Protein AF-A0A956MHZ8-F1 (afdb_monomer)

Mean predicted aligned error: 6.33 Å

Radius of gyration: 20.04 Å; Cα contacts (8 Å, |Δi|>4): 558; chains: 1; bounding box: 60×44×67 Å

Foldseek 3Di:
DPDPDLQQVLLVQQLVLVLLLLVLVLQLLCVLLVNDDDPFDSLLSVLLNVLSLVQRHQVSLLLVLCVLVVADADDSVLVVLSSVLSVQLSVCSRPPNPDPSVVRSVVSSLVRQQVSLVSCVVVLQPFKQLSNLSNVLSVLLVVLVVVLVVQCVPPVQQNVLSVQLSLQSCLQRGLLSSLLSLQVFIARGNNLLSVLSNLCSNCLGNNVDLVSLVSLLVNLVRQLNRLVRGHDAPQLSVLSNVLSVLSNCVSVVVQPSDPLLSVLSSLSSSLGNRCCSSQVRDPAHDPNVLNVVLNVLSCQQRVLSSVVSVVDDSVSSVSNSSSSVSNSVSSVVQVPDQCHSSHNDPPPVVSVVVSPDPDDDPPDDD

Sequence (366 aa):
MRVPGSEEWIRAGVAAALLGTLGLGVWLRWALAGGLALPLDFAHLRHAHSHLGYYGILLPLAWRAWRRAGAPVPSGRTGVLYAVATSVAVVGFLRAGYGPEAIAGSTVVGAVWLTSAARLRARTWAARDLLAPVLPAVVAALACVPMIALRLDSDPATAYAFVATFLAILLLGVAVPSALLAQGATVRHAPAWGVTALLGAAALGAWPAAPARAALLAYGLGLAAAARTASGEAWLRAAWFLVAAGLSGMALGVLPDTHPVVIGAIHFLVLGPVLGGLALSGRGVPGSRGGWLYLGAVGVLTLPLVLQGLGAGAWTRTVSAWGGTLVLASWTAMLLVPGGPLTRDSSDPASTARAARPDLLPESDP

Secondary structure (DSSP, 8-state):
-----HHHHHHHHHHHHHHHHHHHHHHHHHHHTTSS--SS-HHHHHHHHHHIIIIIIIHHHHHHHHHHTT-----HHHHHHHHHHHHHHHHHHHHHSS-HHHHHHHHHHHHHHHHHHHTTGGGTT-TT-TTTTHHHHHHHHHHHHHHHHHHTTT-HHHHHHHHHHHHHHHIIIIIHHHHHHHTT---S-HHHHHHHHHHHHHHTTT--SHHHHHHHHHHHHHHHHHHHH--S-HHHHHHHHHHHHHHHHHHTTSS---HHHHHHHHHHHIIIIIHHHHHSSSTTSPPHHHHHHHHHHHHHHHHHHHHHHTT--THHHHHHHHHHHHHHHHHHHHHHSTT-TTTS-TT-HHHHHHHT----------

pLDDT: mean 89.16, std 15.3, range [33.75, 98.5]

Structure (mmCIF, N/CA/C/O backbone):
data_AF-A0A956MHZ8-F1
#
_entry.id   AF-A0A956MHZ8-F1
#
loop_
_atom_site.group_PDB
_atom_site.id
_atom_site.type_symbol
_atom_site.label_atom_id
_atom_site.label_alt_id
_atom_site.label_comp_id
_atom_site.label_asym_id
_atom_site.label_entity_id
_atom_site.label_seq_id
_atom_site.pdbx_PDB_ins_code
_atom_site.Cartn_x
_atom_site.Cartn_y
_atom_site.Cartn_z
_atom_site.occupancy
_atom_site.B_iso_or_equiv
_atom_site.auth_seq_id
_atom_site.auth_comp_id
_atom_site.auth_asym_id
_atom_site.auth_atom_id
_atom_site.pdbx_PDB_model_num
ATOM 1 N N . MET A 1 1 ? -36.439 -10.773 -1.069 1.00 36.69 1 MET A N 1
ATOM 2 C CA . MET A 1 1 ? -35.056 -11.299 -1.010 1.00 36.69 1 MET A CA 1
ATOM 3 C C . MET A 1 1 ? -34.229 -10.422 -0.084 1.00 36.69 1 MET A C 1
ATOM 5 O O . MET A 1 1 ? -33.945 -9.284 -0.436 1.00 36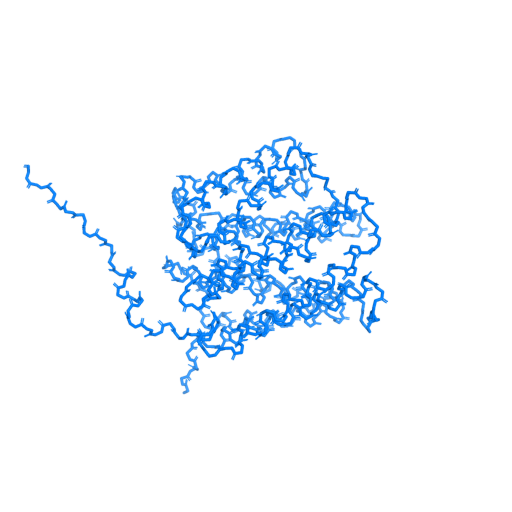.69 1 MET A O 1
ATOM 9 N N . ARG A 1 2 ? -33.898 -10.905 1.120 1.00 33.75 2 ARG A N 1
ATOM 10 C CA . ARG A 1 2 ? -32.884 -10.250 1.956 1.00 33.75 2 ARG A CA 1
ATOM 11 C C . ARG A 1 2 ? -31.537 -10.566 1.319 1.00 33.75 2 ARG A C 1
ATOM 13 O O . ARG A 1 2 ? -31.190 -11.734 1.197 1.00 33.75 2 ARG A O 1
ATOM 20 N N . VAL A 1 3 ? -30.837 -9.540 0.845 1.00 42.38 3 VAL A N 1
ATOM 21 C CA . VAL A 1 3 ? -29.443 -9.683 0.418 1.00 42.38 3 VAL A CA 1
ATOM 22 C C . VAL A 1 3 ? -28.687 -10.275 1.618 1.00 42.38 3 VAL A C 1
ATOM 24 O O . VAL A 1 3 ? -28.863 -9.736 2.717 1.00 42.38 3 VAL A O 1
ATOM 27 N N . PRO A 1 4 ? -27.923 -11.374 1.454 1.00 40.75 4 PRO A N 1
ATOM 28 C CA . PRO A 1 4 ? -27.049 -11.904 2.498 1.00 40.75 4 PRO A CA 1
ATOM 29 C C . PRO A 1 4 ? -26.310 -10.760 3.189 1.00 40.75 4 PRO A C 1
ATOM 31 O O . PRO A 1 4 ? -25.943 -9.783 2.526 1.00 40.75 4 PRO A O 1
ATOM 34 N N . GLY A 1 5 ? -26.167 -10.840 4.516 1.00 53.00 5 GLY A N 1
ATOM 35 C CA . GLY A 1 5 ? -25.656 -9.743 5.336 1.00 53.00 5 GLY A CA 1
ATOM 36 C C . GLY A 1 5 ? -24.431 -9.118 4.676 1.00 53.00 5 GLY A C 1
ATOM 37 O O . GLY A 1 5 ? -23.470 -9.815 4.371 1.00 53.00 5 GLY A O 1
ATOM 38 N N . SER A 1 6 ? -24.489 -7.813 4.394 1.00 57.66 6 SER A N 1
ATOM 39 C CA . SER A 1 6 ? -23.527 -7.112 3.525 1.00 57.66 6 SER A CA 1
ATOM 40 C C . SER A 1 6 ? -22.046 -7.287 3.896 1.00 57.66 6 SER A C 1
ATOM 42 O O . SER A 1 6 ? -21.186 -6.906 3.115 1.00 57.66 6 SER A O 1
ATOM 44 N N . GLU A 1 7 ? -21.734 -7.841 5.068 1.00 65.12 7 GLU A N 1
ATOM 45 C CA . GLU A 1 7 ? -20.378 -8.157 5.503 1.00 65.12 7 GLU A CA 1
ATOM 46 C C . GLU A 1 7 ? -19.844 -9.506 5.017 1.00 65.12 7 GLU A C 1
ATOM 48 O O . GLU A 1 7 ? -18.638 -9.623 4.823 1.00 65.12 7 GLU A O 1
ATOM 53 N N . GLU A 1 8 ? -20.689 -10.515 4.820 1.00 66.56 8 GLU A N 1
ATOM 54 C CA . GLU A 1 8 ? -20.237 -11.878 4.520 1.00 66.56 8 GLU A CA 1
ATOM 55 C C . GLU A 1 8 ? -19.657 -11.976 3.103 1.00 66.56 8 GLU A C 1
ATOM 57 O O . GLU A 1 8 ? -18.551 -12.484 2.909 1.00 66.56 8 GLU A O 1
ATOM 62 N N . TRP A 1 9 ? -20.324 -11.360 2.122 1.00 65.00 9 TRP A N 1
ATOM 63 C CA . TRP A 1 9 ? -19.811 -11.297 0.751 1.00 65.00 9 TRP A CA 1
ATOM 64 C C . TRP A 1 9 ? -18.534 -10.446 0.650 1.00 65.00 9 TRP A C 1
ATOM 66 O O . TRP A 1 9 ? -17.631 -10.791 -0.109 1.00 65.00 9 TRP A O 1
ATOM 76 N N . ILE A 1 10 ? -18.419 -9.367 1.442 1.00 70.38 10 ILE A N 1
ATOM 77 C CA . ILE A 1 10 ? -17.206 -8.531 1.484 1.00 70.38 10 ILE A CA 1
ATOM 78 C C . ILE A 1 10 ? -16.033 -9.361 2.000 1.00 70.38 10 ILE A C 1
ATOM 80 O O . ILE A 1 10 ? -14.940 -9.290 1.450 1.00 70.38 10 ILE A O 1
ATOM 84 N N . ARG A 1 11 ? -16.250 -10.179 3.034 1.00 77.88 11 ARG A N 1
ATOM 85 C CA . ARG A 1 11 ? -15.209 -11.049 3.593 1.00 77.88 11 ARG A CA 1
ATOM 86 C C . ARG A 1 11 ? -14.764 -12.116 2.604 1.00 77.88 11 ARG A C 1
ATOM 88 O O . ARG A 1 11 ? -13.564 -12.258 2.392 1.00 77.88 11 ARG A O 1
ATOM 95 N N . ALA A 1 12 ? -15.711 -12.818 1.981 1.00 82.62 12 ALA A N 1
ATOM 96 C CA . ALA A 1 12 ? -15.408 -13.822 0.965 1.00 82.62 12 ALA A CA 1
ATOM 97 C C . A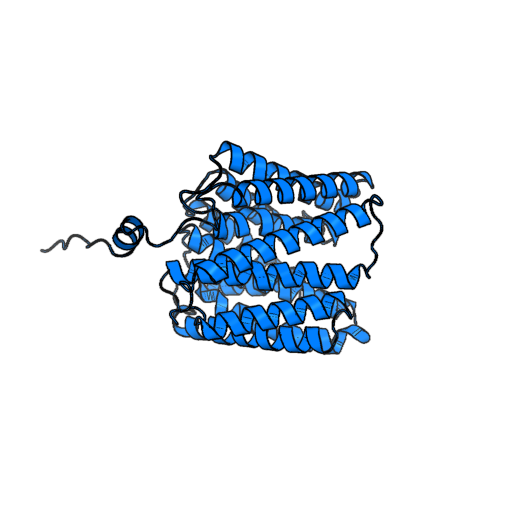LA A 1 12 ? -14.678 -13.200 -0.238 1.00 82.62 12 ALA A C 1
ATOM 99 O O . ALA A 1 12 ? -13.666 -13.733 -0.688 1.00 82.62 12 ALA A O 1
ATOM 100 N N . GLY A 1 13 ? -15.128 -12.029 -0.700 1.00 88.00 13 GLY A N 1
ATOM 101 C CA . GLY A 1 13 ? -14.487 -11.281 -1.781 1.00 88.00 13 GLY A CA 1
ATOM 102 C C . GLY A 1 13 ? -13.061 -10.841 -1.443 1.00 88.00 13 GLY A C 1
ATOM 103 O O . GLY A 1 13 ? -12.155 -11.043 -2.246 1.00 88.00 13 GLY A O 1
ATOM 104 N N . VAL A 1 14 ? -12.832 -10.308 -0.237 1.00 91.12 14 VAL A N 1
ATOM 105 C CA . VAL A 1 14 ? -11.488 -9.921 0.232 1.00 91.12 14 VAL A CA 1
ATOM 106 C C . VAL A 1 14 ? -10.581 -11.140 0.397 1.00 91.12 14 VAL A C 1
ATOM 108 O O . VAL A 1 14 ? -9.415 -11.079 0.019 1.00 91.12 14 VAL A O 1
ATOM 111 N N . ALA A 1 15 ? -11.091 -12.256 0.926 1.00 91.44 15 ALA A N 1
ATOM 112 C CA . ALA A 1 15 ? -10.326 -13.495 1.055 1.00 91.44 15 ALA A CA 1
ATOM 113 C C . ALA A 1 15 ? -9.915 -14.049 -0.320 1.00 91.44 15 ALA A C 1
ATOM 115 O O . ALA A 1 15 ? -8.751 -14.395 -0.520 1.00 91.44 15 ALA A O 1
ATOM 116 N N . ALA A 1 16 ? -10.838 -14.063 -1.287 1.00 93.56 16 ALA A N 1
ATOM 117 C CA . ALA A 1 16 ? -10.551 -14.466 -2.661 1.00 93.56 16 ALA A CA 1
ATOM 118 C C . ALA A 1 16 ? -9.527 -13.533 -3.326 1.00 93.56 16 ALA A C 1
ATOM 120 O O . ALA A 1 16 ? -8.560 -14.006 -3.921 1.00 93.56 16 ALA A O 1
ATOM 121 N N . ALA A 1 17 ? -9.682 -12.214 -3.171 1.00 95.94 17 ALA A N 1
ATOM 122 C CA . ALA A 1 17 ? -8.725 -11.236 -3.682 1.00 95.94 17 ALA A CA 1
ATOM 123 C C . ALA A 1 17 ? -7.338 -11.389 -3.039 1.00 95.94 17 ALA A C 1
ATOM 125 O O . ALA A 1 17 ? -6.325 -11.249 -3.726 1.00 95.94 17 ALA A O 1
ATOM 126 N N . LEU A 1 18 ? -7.280 -11.715 -1.745 1.00 95.88 18 LEU A N 1
ATOM 127 C CA . LEU A 1 18 ? -6.041 -11.982 -1.020 1.00 95.88 18 LEU A CA 1
ATOM 128 C C . LEU A 1 18 ? -5.322 -13.213 -1.552 1.00 95.88 18 LEU A C 1
ATOM 130 O O . LEU A 1 18 ? -4.154 -13.112 -1.923 1.00 95.88 18 LEU A O 1
ATOM 134 N N . LEU A 1 19 ? -6.016 -14.345 -1.647 1.00 96.69 19 LEU A N 1
ATOM 135 C CA . LEU A 1 19 ? -5.437 -15.567 -2.200 1.00 96.69 19 LEU A CA 1
ATOM 136 C C . LEU A 1 19 ? -5.026 -15.380 -3.664 1.00 96.69 19 LEU A C 1
ATOM 138 O O . LEU A 1 19 ? -3.930 -15.789 -4.037 1.00 96.69 19 LEU A O 1
ATOM 142 N N . GLY A 1 20 ? -5.840 -14.690 -4.468 1.00 97.44 20 GLY A N 1
ATOM 143 C CA . GLY A 1 20 ? -5.504 -14.348 -5.850 1.00 97.44 20 GLY A CA 1
ATOM 144 C C . GLY A 1 20 ? -4.254 -13.470 -5.952 1.00 97.44 20 GLY A C 1
ATOM 145 O O . GLY A 1 20 ? -3.346 -13.771 -6.721 1.00 97.44 20 GLY A O 1
ATOM 146 N N . THR A 1 21 ? -4.154 -12.423 -5.131 1.00 97.81 21 THR A N 1
ATOM 147 C CA . THR A 1 21 ? -2.992 -11.517 -5.121 1.00 97.81 21 THR A CA 1
ATOM 148 C C . THR A 1 21 ? -1.729 -12.245 -4.680 1.00 97.81 21 THR A C 1
ATOM 150 O O . THR A 1 21 ? -0.698 -12.131 -5.343 1.00 97.81 21 THR A O 1
ATOM 153 N N . LEU A 1 22 ? -1.795 -13.016 -3.590 1.00 97.75 22 LEU A N 1
ATOM 154 C CA . LEU A 1 22 ? -0.661 -13.792 -3.089 1.00 97.75 22 LEU A CA 1
ATOM 155 C C . LEU A 1 22 ? -0.243 -14.880 -4.083 1.00 97.75 22 LEU A C 1
ATOM 157 O O . LEU A 1 22 ? 0.947 -15.023 -4.341 1.00 97.75 22 LEU A O 1
ATOM 161 N N . GLY A 1 23 ? -1.199 -15.587 -4.690 1.00 97.62 23 GLY A N 1
ATOM 162 C CA . GLY A 1 23 ? -0.945 -16.590 -5.725 1.00 97.62 23 GLY A CA 1
ATOM 163 C C . GLY A 1 23 ? -0.238 -16.001 -6.946 1.00 97.62 23 GLY A C 1
ATOM 164 O O . GLY A 1 23 ? 0.810 -16.508 -7.346 1.00 97.62 23 GLY A O 1
ATOM 165 N N . LEU A 1 24 ? -0.736 -14.877 -7.478 1.00 96.94 24 LEU A N 1
ATOM 166 C CA . LEU A 1 24 ? -0.064 -14.140 -8.556 1.00 96.94 24 LEU A CA 1
ATOM 167 C C . LEU A 1 24 ? 1.345 -13.693 -8.141 1.00 96.94 24 LEU A C 1
ATOM 169 O O . LEU A 1 24 ? 2.289 -13.828 -8.915 1.00 96.94 24 LEU A O 1
ATOM 173 N N . GLY A 1 25 ? 1.507 -13.203 -6.910 1.00 97.00 25 GLY A N 1
ATOM 174 C CA . GLY A 1 25 ? 2.802 -12.785 -6.376 1.00 97.00 25 GLY A CA 1
ATOM 175 C C . GLY A 1 25 ? 3.804 -13.939 -6.299 1.00 97.00 25 GLY A C 1
ATOM 176 O O . GLY A 1 25 ? 4.933 -13.801 -6.761 1.00 97.00 25 GLY A O 1
ATOM 177 N N . VAL A 1 26 ? 3.390 -15.093 -5.771 1.00 97.31 26 VAL A N 1
ATOM 178 C CA . VAL A 1 26 ? 4.210 -16.314 -5.708 1.00 97.31 26 VAL A CA 1
ATOM 179 C C . VAL A 1 26 ? 4.614 -16.768 -7.105 1.00 97.31 26 VAL A C 1
ATOM 181 O O . VAL A 1 26 ? 5.791 -17.042 -7.340 1.00 97.31 26 VAL A O 1
ATOM 184 N N . TRP A 1 27 ? 3.670 -16.783 -8.047 1.00 96.56 27 TRP A N 1
ATOM 185 C CA . TRP A 1 27 ? 3.944 -17.169 -9.427 1.00 96.56 27 TRP A CA 1
ATOM 186 C C . TRP A 1 27 ? 4.978 -16.253 -10.088 1.00 96.56 27 TRP A C 1
ATOM 188 O O . TRP A 1 27 ? 5.976 -16.735 -10.625 1.00 96.56 27 TRP A O 1
ATOM 198 N N . LEU A 1 28 ? 4.802 -14.933 -9.960 1.00 97.00 28 LEU A N 1
ATOM 199 C CA . LEU A 1 28 ? 5.748 -13.930 -10.458 1.00 97.00 28 LEU A CA 1
ATOM 200 C C . LEU A 1 28 ? 7.142 -14.094 -9.836 1.00 97.00 28 LEU A C 1
ATOM 202 O O . LEU A 1 28 ? 8.147 -13.965 -10.533 1.00 97.00 28 LEU A O 1
ATOM 206 N N . ARG A 1 29 ? 7.234 -14.398 -8.535 1.00 96.25 29 ARG A N 1
ATOM 207 C CA . ARG A 1 29 ? 8.525 -14.599 -7.854 1.00 96.25 29 ARG A CA 1
ATOM 208 C C . ARG A 1 29 ? 9.250 -15.844 -8.340 1.00 96.25 29 ARG A C 1
ATOM 210 O O . ARG A 1 29 ? 10.450 -15.771 -8.592 1.00 96.25 29 ARG A O 1
ATOM 217 N N . TRP A 1 30 ? 8.537 -16.953 -8.509 1.00 97.75 30 TRP A N 1
ATOM 218 C CA . TRP A 1 30 ? 9.117 -18.172 -9.066 1.00 97.75 30 TRP A CA 1
ATOM 219 C C . TRP A 1 30 ? 9.549 -17.996 -10.521 1.00 97.75 30 TRP A C 1
ATOM 221 O O . TRP A 1 30 ? 10.616 -18.484 -10.890 1.00 97.75 30 TRP A O 1
ATOM 231 N N . ALA A 1 31 ? 8.801 -17.230 -11.318 1.00 96.69 31 ALA A N 1
ATOM 232 C CA . ALA A 1 31 ? 9.224 -16.861 -12.665 1.00 96.69 31 ALA A CA 1
ATOM 233 C C . ALA A 1 31 ? 10.514 -16.023 -12.664 1.00 96.69 31 ALA A C 1
ATOM 235 O O . ALA A 1 31 ? 11.460 -16.341 -13.380 1.00 96.69 31 ALA A O 1
ATOM 236 N N . LEU A 1 32 ? 10.619 -15.012 -11.790 1.00 94.94 32 LEU A N 1
ATOM 237 C CA . LEU A 1 32 ? 11.846 -14.212 -11.635 1.00 94.94 32 LEU A CA 1
ATOM 238 C C . LEU A 1 32 ? 13.050 -15.031 -11.142 1.00 94.94 32 LEU A C 1
ATOM 240 O O . LEU A 1 32 ? 14.196 -14.682 -11.443 1.00 94.94 32 LEU A O 1
ATOM 244 N N . ALA A 1 33 ? 12.800 -16.097 -10.379 1.00 95.88 33 ALA A N 1
ATOM 245 C CA . ALA A 1 33 ? 13.810 -17.050 -9.929 1.00 95.88 33 ALA A CA 1
ATOM 246 C C . ALA A 1 33 ? 14.192 -18.091 -11.003 1.00 95.88 33 ALA A C 1
ATOM 248 O O . ALA A 1 33 ? 15.093 -18.889 -10.764 1.00 95.88 33 ALA A O 1
ATOM 249 N N . GLY A 1 34 ? 13.534 -18.091 -12.170 1.00 95.12 34 GLY A N 1
ATOM 250 C CA . GLY A 1 34 ? 13.758 -19.065 -13.243 1.00 95.12 34 GLY A CA 1
ATOM 251 C C . GLY A 1 34 ? 13.134 -20.441 -12.987 1.00 95.12 34 GLY A C 1
ATOM 252 O O . GLY A 1 34 ? 13.461 -21.392 -13.686 1.00 95.12 34 GLY A O 1
ATOM 253 N N . GLY A 1 35 ? 12.256 -20.563 -11.985 1.00 92.44 35 GLY A N 1
ATOM 254 C CA . GLY A 1 35 ? 11.630 -21.830 -11.600 1.00 92.44 35 GLY A CA 1
ATOM 255 C C . GLY A 1 35 ? 10.318 -22.144 -12.323 1.00 92.44 35 GLY A C 1
ATOM 256 O O . GLY A 1 35 ? 9.903 -23.296 -12.325 1.00 92.44 35 GLY A O 1
ATOM 257 N N . LEU A 1 36 ? 9.656 -21.147 -12.924 1.00 92.50 36 LEU A N 1
ATOM 258 C CA . LEU A 1 36 ? 8.392 -21.315 -13.652 1.00 92.50 36 LEU A CA 1
ATOM 259 C C . LEU A 1 36 ? 8.352 -20.435 -14.906 1.00 92.50 36 LEU A C 1
ATOM 261 O O . LEU A 1 36 ? 8.800 -19.290 -14.882 1.00 92.50 36 LEU A O 1
ATOM 265 N N . ALA A 1 37 ? 7.754 -20.943 -15.982 1.00 91.50 37 ALA A N 1
ATOM 266 C CA . ALA A 1 37 ? 7.412 -20.136 -17.149 1.00 91.50 37 ALA A CA 1
ATOM 267 C C . ALA A 1 37 ? 6.088 -19.383 -16.926 1.00 91.50 37 ALA A C 1
ATOM 269 O O . ALA A 1 37 ? 5.210 -19.848 -16.190 1.00 91.50 37 ALA A O 1
ATOM 270 N N . LEU A 1 38 ? 5.937 -18.229 -17.583 1.00 90.94 38 LEU A N 1
ATOM 271 C CA . LEU A 1 38 ? 4.694 -17.460 -17.582 1.00 90.94 38 LEU A CA 1
ATOM 272 C C . LEU A 1 38 ? 3.983 -17.619 -18.935 1.00 90.94 38 LEU A C 1
ATOM 274 O O . LEU A 1 38 ? 4.579 -17.309 -19.962 1.00 90.94 38 LEU A O 1
ATOM 278 N N . PRO A 1 39 ? 2.720 -18.082 -18.956 1.00 89.38 39 PRO A N 1
ATOM 279 C CA . PRO A 1 39 ? 1.911 -18.178 -20.169 1.00 89.38 39 PRO A CA 1
ATOM 280 C C . PRO A 1 39 ? 1.326 -16.821 -20.585 1.00 89.38 39 PRO A C 1
ATOM 282 O O . PRO A 1 39 ? 0.785 -16.694 -21.678 1.00 89.38 39 PRO A O 1
ATOM 285 N N . LEU A 1 40 ? 1.397 -15.824 -19.700 1.00 91.81 40 LEU A N 1
ATOM 286 C CA . LEU A 1 40 ? 0.959 -14.451 -19.920 1.00 91.81 40 LEU A CA 1
ATOM 287 C C . LEU A 1 40 ? 2.148 -13.506 -19.756 1.00 91.81 40 LEU A C 1
ATOM 289 O O . LEU A 1 40 ? 3.127 -13.834 -19.083 1.00 91.81 40 LEU A O 1
ATOM 293 N N . ASP A 1 41 ? 2.029 -12.314 -20.329 1.00 94.25 41 ASP A N 1
ATOM 294 C CA . ASP A 1 41 ? 3.041 -11.273 -20.199 1.00 94.25 41 ASP A CA 1
ATOM 295 C C . ASP A 1 41 ? 3.297 -10.899 -18.722 1.00 94.25 41 ASP A C 1
ATOM 297 O O . ASP A 1 41 ? 2.374 -10.748 -17.910 1.00 94.25 41 ASP A O 1
ATOM 301 N N . PHE A 1 42 ? 4.576 -10.745 -18.362 1.00 94.31 42 PHE A N 1
ATOM 302 C CA . PHE A 1 42 ? 4.981 -10.447 -16.987 1.00 94.31 42 PHE A CA 1
ATOM 303 C C . PHE A 1 42 ? 4.424 -9.102 -16.508 1.00 94.31 42 PHE A C 1
ATOM 305 O O . PHE A 1 42 ? 3.999 -8.984 -15.354 1.00 94.31 42 PHE A O 1
ATOM 312 N N . ALA A 1 43 ? 4.413 -8.078 -17.368 1.00 93.88 43 ALA A N 1
ATOM 313 C CA . ALA A 1 43 ? 3.888 -6.770 -17.009 1.00 93.88 43 ALA A CA 1
ATOM 314 C C . ALA A 1 43 ? 2.380 -6.852 -16.758 1.00 93.88 43 ALA A C 1
ATOM 316 O O . ALA A 1 43 ? 1.924 -6.340 -15.736 1.00 93.88 43 ALA A O 1
ATOM 317 N N . HIS A 1 44 ? 1.625 -7.566 -17.599 1.00 95.81 44 HIS A N 1
ATOM 318 C CA . HIS A 1 44 ? 0.184 -7.792 -17.409 1.00 95.81 44 HIS A CA 1
ATOM 319 C C . HIS A 1 44 ? -0.124 -8.442 -16.052 1.00 95.81 44 HIS A C 1
ATOM 321 O O . HIS A 1 44 ? -0.929 -7.927 -15.268 1.00 95.81 44 HIS A O 1
ATOM 327 N N . LEU A 1 45 ? 0.578 -9.531 -15.724 1.00 96.50 45 LEU A N 1
ATOM 328 C CA . LEU A 1 45 ? 0.441 -10.223 -14.439 1.00 96.50 45 LEU A CA 1
ATOM 329 C C . LEU A 1 45 ? 0.822 -9.327 -13.255 1.00 96.50 45 LEU A C 1
ATOM 331 O O . LEU A 1 45 ? 0.132 -9.315 -12.235 1.00 96.50 45 LEU A O 1
ATOM 335 N N . ARG A 1 46 ? 1.895 -8.539 -13.387 1.00 95.25 46 ARG A N 1
ATOM 336 C CA . ARG A 1 46 ? 2.324 -7.574 -12.367 1.00 95.25 46 ARG A CA 1
ATOM 337 C C . ARG A 1 46 ? 1.281 -6.475 -12.152 1.00 95.25 46 ARG A C 1
ATOM 339 O O . ARG A 1 46 ? 1.023 -6.111 -11.005 1.00 95.25 46 ARG A O 1
ATOM 346 N N . HIS A 1 47 ? 0.668 -5.957 -13.217 1.00 94.75 47 HIS A N 1
ATOM 347 C CA . HIS A 1 47 ? -0.413 -4.979 -13.105 1.00 94.75 47 HIS A CA 1
ATOM 348 C C . HIS A 1 47 ? -1.619 -5.586 -12.387 1.00 94.75 47 HIS A C 1
ATOM 350 O O . HIS A 1 47 ? -2.085 -4.999 -11.410 1.00 94.75 47 HIS A O 1
ATOM 356 N N . ALA A 1 48 ? -2.051 -6.784 -12.784 1.00 97.31 48 ALA A N 1
ATOM 357 C CA . ALA A 1 48 ? -3.142 -7.498 -12.129 1.00 97.31 48 ALA A CA 1
ATOM 358 C C . ALA A 1 48 ? -2.860 -7.758 -10.638 1.00 97.31 48 ALA A C 1
ATOM 360 O O . ALA A 1 48 ? -3.714 -7.471 -9.802 1.00 97.31 48 ALA A O 1
ATOM 361 N N . HIS A 1 49 ? -1.654 -8.221 -10.2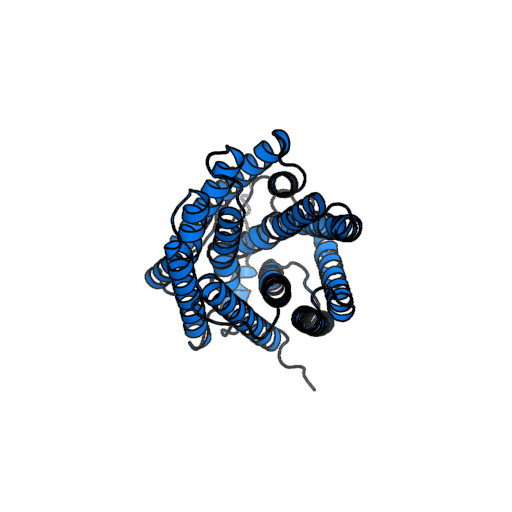92 1.00 97.50 49 HIS A N 1
ATOM 362 C CA . HIS A 1 49 ? -1.222 -8.450 -8.910 1.00 97.50 49 HIS A CA 1
ATOM 363 C C . HIS A 1 49 ? -1.329 -7.179 -8.057 1.00 97.50 49 HIS A C 1
ATOM 365 O O . HIS A 1 49 ? -2.000 -7.176 -7.025 1.00 97.50 49 HIS A O 1
ATOM 371 N N . SER A 1 50 ? -0.708 -6.083 -8.500 1.00 95.38 50 SER A N 1
ATOM 372 C CA . SER A 1 50 ? -0.711 -4.830 -7.742 1.00 95.38 50 SER A CA 1
ATOM 373 C C . SER A 1 50 ? -2.124 -4.258 -7.604 1.00 95.38 50 SER A C 1
ATOM 375 O O . SER A 1 50 ? -2.530 -3.880 -6.507 1.00 95.38 50 SER A O 1
ATOM 377 N N . HIS A 1 51 ? -2.908 -4.229 -8.685 1.00 97.25 51 HIS A N 1
ATOM 378 C CA . HIS A 1 51 ? -4.249 -3.643 -8.656 1.00 97.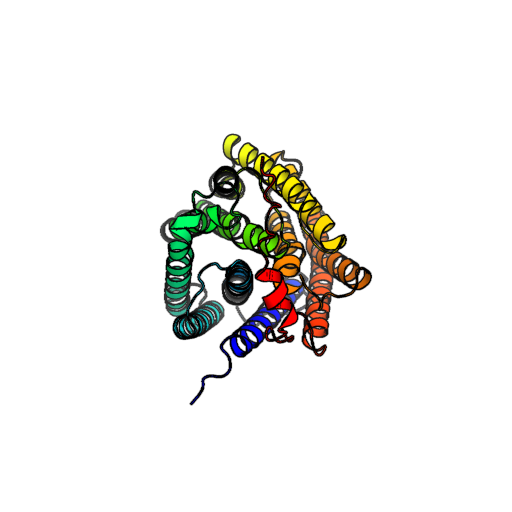25 51 HIS A CA 1
ATOM 379 C C . HIS A 1 51 ? -5.221 -4.501 -7.848 1.00 97.25 51 HIS A C 1
ATOM 381 O O . HIS A 1 51 ? -5.961 -3.949 -7.042 1.00 97.25 51 HIS A O 1
ATOM 387 N N . LEU A 1 52 ? -5.175 -5.835 -7.949 1.00 97.75 52 LEU A N 1
ATOM 388 C CA . LEU A 1 52 ? -5.982 -6.705 -7.087 1.00 97.75 52 LEU A CA 1
ATOM 389 C C . LEU A 1 52 ? -5.619 -6.518 -5.606 1.00 97.75 52 LEU A C 1
ATOM 391 O O . LEU A 1 52 ? -6.516 -6.462 -4.765 1.00 97.75 52 LEU A O 1
ATOM 395 N N . GLY A 1 53 ? -4.333 -6.324 -5.295 1.00 97.25 53 GLY A N 1
ATOM 396 C CA . GLY A 1 53 ? -3.870 -6.037 -3.942 1.00 97.25 53 GLY A CA 1
ATOM 397 C C . GLY A 1 53 ? -4.450 -4.742 -3.367 1.00 97.25 53 GLY A C 1
ATOM 398 O O . GLY A 1 53 ? -5.045 -4.741 -2.288 1.00 97.25 53 GLY A O 1
ATOM 399 N N . TYR A 1 54 ? -4.339 -3.628 -4.091 1.00 96.19 54 TYR A N 1
ATOM 400 C CA . TYR A 1 54 ? -4.895 -2.353 -3.624 1.00 96.19 54 TYR A CA 1
ATOM 401 C C . TYR A 1 54 ? -6.428 -2.344 -3.651 1.00 96.19 54 TYR A C 1
ATOM 403 O O . TYR A 1 54 ? -7.064 -1.937 -2.675 1.00 96.19 54 TYR A O 1
ATOM 411 N N . TYR A 1 55 ? -7.023 -2.794 -4.756 1.00 96.94 55 TYR A N 1
ATOM 412 C CA . TYR A 1 55 ? -8.450 -2.640 -5.030 1.00 96.94 55 TYR A CA 1
ATOM 413 C C . TYR A 1 55 ? -9.262 -3.681 -4.265 1.00 96.94 55 TYR A C 1
ATOM 415 O O . TYR A 1 55 ? -10.226 -3.337 -3.586 1.00 96.94 55 TYR A O 1
ATOM 423 N N . GLY A 1 56 ? -8.857 -4.948 -4.339 1.00 95.75 56 GLY A N 1
ATOM 424 C CA . GLY A 1 56 ? -9.583 -6.073 -3.759 1.00 95.75 56 GLY A CA 1
ATOM 425 C C . GLY A 1 56 ? -9.290 -6.326 -2.281 1.00 95.75 56 GLY A C 1
ATOM 426 O O . GLY A 1 56 ? -10.097 -6.977 -1.622 1.00 95.75 56 GLY A O 1
ATOM 427 N N . ILE A 1 57 ? -8.176 -5.811 -1.741 1.00 95.69 57 ILE A N 1
ATOM 428 C CA . ILE A 1 57 ? -7.755 -6.098 -0.359 1.00 95.69 57 ILE A CA 1
ATOM 429 C C . ILE A 1 57 ? -7.635 -4.823 0.473 1.00 95.69 57 ILE A C 1
ATOM 431 O O . ILE A 1 57 ? -8.407 -4.631 1.413 1.00 95.69 57 ILE A O 1
ATOM 435 N N . LEU A 1 58 ? -6.665 -3.956 0.159 1.00 95.94 58 LEU A N 1
ATOM 436 C CA . LEU A 1 58 ? -6.255 -2.887 1.076 1.00 95.94 58 LEU A CA 1
ATOM 437 C C . LEU A 1 58 ? -7.372 -1.882 1.349 1.00 95.94 58 LEU A C 1
ATOM 439 O O . LEU A 1 58 ? -7.641 -1.584 2.512 1.00 95.94 58 LEU A O 1
ATOM 443 N N . LEU A 1 59 ? -8.048 -1.387 0.311 1.00 95.06 59 LEU A N 1
ATOM 444 C CA . LEU A 1 59 ? -9.129 -0.414 0.492 1.00 95.06 59 LEU A CA 1
ATOM 445 C C . LEU A 1 59 ? -10.374 -1.011 1.168 1.00 95.06 59 LEU A C 1
ATOM 447 O O . LEU A 1 59 ? -10.852 -0.410 2.131 1.00 95.06 59 LEU A O 1
ATOM 451 N N . PRO A 1 60 ? -10.881 -2.193 0.767 1.00 95.00 60 PRO A N 1
ATOM 452 C CA . PRO A 1 60 ? -11.963 -2.855 1.494 1.00 95.00 60 PRO A CA 1
ATOM 453 C C . PRO A 1 60 ? -11.651 -3.089 2.977 1.00 95.00 60 PRO A C 1
ATOM 455 O O . PRO A 1 60 ? -12.503 -2.868 3.842 1.00 95.00 60 PRO A O 1
ATOM 458 N N . LEU A 1 61 ? -10.415 -3.483 3.297 1.00 94.00 61 LEU A N 1
ATOM 459 C CA . LEU A 1 61 ? -9.975 -3.639 4.679 1.00 94.00 61 LEU A CA 1
ATOM 460 C C . LEU A 1 61 ? -9.834 -2.296 5.413 1.00 94.00 61 LEU A C 1
ATOM 462 O O . LEU A 1 61 ? -10.193 -2.213 6.589 1.00 94.00 61 LEU A O 1
ATOM 466 N N . ALA A 1 62 ? -9.384 -1.237 4.737 1.00 95.31 62 ALA A N 1
ATOM 467 C CA . ALA A 1 62 ? -9.379 0.116 5.288 1.00 95.31 62 ALA A CA 1
ATOM 468 C C . ALA A 1 62 ? -10.805 0.581 5.618 1.00 95.31 62 ALA A C 1
ATOM 470 O O . ALA A 1 62 ? -11.057 1.025 6.734 1.00 95.31 62 ALA A O 1
ATOM 471 N N . TRP A 1 63 ? -11.777 0.370 4.722 1.00 94.81 63 TRP A N 1
ATOM 472 C CA . TRP A 1 63 ? -13.189 0.644 5.004 1.00 94.81 63 TRP A CA 1
ATOM 473 C C . TRP A 1 63 ? -13.703 -0.145 6.207 1.00 94.81 63 TRP A C 1
ATOM 475 O O . TRP A 1 63 ? -14.442 0.398 7.024 1.00 94.81 63 TRP A O 1
ATOM 485 N N . ARG A 1 64 ? -13.281 -1.403 6.386 1.00 91.31 64 ARG A N 1
ATOM 486 C CA . ARG A 1 64 ? -13.614 -2.167 7.598 1.00 91.31 64 ARG A CA 1
ATOM 487 C C . ARG A 1 64 ? -13.106 -1.466 8.864 1.00 91.31 64 ARG A C 1
ATOM 489 O O . ARG A 1 64 ? -13.853 -1.371 9.837 1.00 91.31 64 ARG A O 1
ATOM 496 N N . ALA A 1 65 ? -11.876 -0.951 8.850 1.00 91.94 65 ALA A N 1
ATOM 497 C CA . ALA A 1 65 ? -11.326 -0.171 9.961 1.00 91.94 65 ALA A CA 1
ATOM 498 C C . ALA A 1 65 ? -12.097 1.143 10.184 1.00 91.94 65 ALA A C 1
ATOM 500 O O . ALA A 1 65 ? -12.441 1.470 11.317 1.00 91.94 65 ALA A O 1
ATOM 501 N N . TRP A 1 66 ? -12.448 1.853 9.109 1.00 93.94 66 TRP A N 1
ATOM 502 C CA . TRP A 1 66 ? -13.217 3.102 9.174 1.00 93.94 66 TRP A CA 1
ATOM 503 C C . TRP A 1 66 ? -14.598 2.877 9.783 1.00 93.94 66 TRP A C 1
ATOM 505 O O . TRP A 1 66 ? -14.987 3.594 10.702 1.00 93.94 66 TRP A O 1
ATOM 515 N N . ARG A 1 67 ? -15.311 1.834 9.339 1.00 92.06 67 ARG A N 1
ATOM 516 C CA . ARG A 1 67 ? -16.625 1.461 9.878 1.00 92.06 67 ARG A CA 1
ATOM 517 C C . ARG A 1 67 ? -16.557 1.205 11.383 1.00 92.06 67 ARG A C 1
ATOM 519 O O . ARG A 1 67 ? -17.405 1.703 12.115 1.00 92.06 67 ARG A O 1
ATOM 526 N N . ARG A 1 68 ? -15.539 0.469 11.849 1.00 89.38 68 ARG A N 1
ATOM 527 C CA . ARG A 1 68 ? -15.319 0.207 13.285 1.00 89.38 68 ARG A CA 1
ATOM 528 C C . ARG A 1 68 ? -15.051 1.485 14.086 1.00 89.38 68 ARG A C 1
ATOM 530 O O . ARG A 1 68 ? -15.409 1.542 15.252 1.00 89.38 68 ARG A O 1
ATOM 537 N N . ALA A 1 69 ? -14.480 2.509 13.454 1.00 90.06 69 ALA A N 1
ATOM 538 C CA . ALA A 1 69 ? -14.259 3.835 14.032 1.00 90.06 69 ALA A CA 1
ATOM 539 C C . ALA A 1 69 ? -15.435 4.818 13.812 1.00 90.06 69 ALA A C 1
ATOM 541 O O . ALA A 1 69 ? -15.265 6.039 13.921 1.00 90.06 69 ALA A O 1
ATOM 542 N N . GLY A 1 70 ? -16.617 4.315 13.433 1.00 91.56 70 GLY A N 1
ATOM 543 C CA . GLY A 1 70 ? -17.815 5.128 13.201 1.00 91.56 70 GLY A CA 1
ATOM 544 C C . GLY A 1 70 ? -17.718 6.064 11.991 1.00 91.56 70 GLY A C 1
ATOM 545 O O . GLY A 1 70 ? -18.454 7.045 11.906 1.00 91.56 70 GLY A O 1
ATOM 546 N N . ALA A 1 71 ? -16.785 5.821 11.068 1.00 92.94 71 ALA A N 1
ATOM 547 C CA . ALA A 1 71 ? -16.647 6.603 9.848 1.00 92.94 71 ALA A CA 1
ATOM 548 C C . ALA A 1 71 ? -17.519 6.032 8.710 1.00 92.94 71 ALA A C 1
ATOM 550 O O . ALA A 1 71 ? -17.754 4.820 8.638 1.00 92.94 71 ALA A O 1
ATOM 551 N N . PRO A 1 72 ? -18.008 6.894 7.801 1.00 92.12 72 PRO A N 1
ATOM 552 C CA . PRO A 1 72 ? -18.823 6.468 6.673 1.00 92.12 72 PRO A CA 1
ATOM 553 C C . PRO A 1 72 ? -18.026 5.589 5.704 1.00 92.12 72 PRO A C 1
ATOM 555 O O . PRO A 1 72 ? -16.862 5.850 5.407 1.00 92.12 72 PRO A O 1
ATOM 558 N N . VAL A 1 73 ? -18.691 4.575 5.154 1.00 91.81 73 VAL A N 1
ATOM 559 C CA . VAL A 1 73 ? -18.132 3.654 4.153 1.00 91.81 73 VAL A CA 1
ATOM 560 C C . VAL A 1 73 ? -19.102 3.476 2.979 1.00 91.81 73 VAL A C 1
ATOM 562 O O . VAL A 1 73 ? -20.259 3.912 3.074 1.00 91.81 73 VAL A O 1
ATOM 565 N N . PRO A 1 74 ? -18.675 2.870 1.856 1.00 89.62 74 PRO A N 1
ATOM 566 C CA . PRO A 1 74 ? -19.575 2.543 0.755 1.00 89.62 74 PRO A CA 1
ATOM 567 C C . PRO A 1 74 ? -20.817 1.763 1.200 1.00 89.62 74 PRO A C 1
ATOM 569 O O . PRO A 1 74 ? -20.752 0.882 2.061 1.00 89.62 74 PRO A O 1
ATOM 572 N N . SER A 1 75 ? -21.956 2.085 0.580 1.00 88.75 75 SER A N 1
ATOM 573 C CA . SER A 1 75 ? -23.194 1.314 0.744 1.00 88.75 75 SER A CA 1
ATOM 574 C C . SER A 1 75 ? -23.049 -0.079 0.120 1.00 88.75 75 SER A C 1
ATOM 576 O O . SER A 1 75 ? -22.165 -0.286 -0.708 1.00 88.75 75 SER A O 1
ATOM 578 N N . GLY A 1 76 ? -23.951 -1.017 0.429 1.00 86.19 76 GLY A N 1
ATOM 579 C CA . GLY A 1 76 ? -23.931 -2.350 -0.190 1.00 86.19 76 GLY A CA 1
ATOM 580 C C . GLY A 1 76 ? -23.966 -2.308 -1.724 1.00 86.19 76 GLY A C 1
ATOM 581 O O . GLY A 1 76 ? -23.172 -2.982 -2.371 1.00 86.19 76 GLY A O 1
ATOM 582 N N . ARG A 1 77 ? -24.807 -1.443 -2.315 1.00 89.56 77 ARG A N 1
ATOM 583 C CA . ARG A 1 77 ? -24.889 -1.266 -3.780 1.00 89.56 77 ARG A CA 1
ATOM 584 C C . ARG A 1 77 ? -23.590 -0.706 -4.363 1.00 89.56 77 ARG A C 1
ATOM 586 O O . ARG A 1 77 ? -23.099 -1.213 -5.365 1.00 89.56 77 ARG A O 1
ATOM 593 N N . THR A 1 78 ? -23.012 0.307 -3.713 1.00 91.50 78 THR A N 1
ATOM 594 C CA . THR A 1 78 ? -21.714 0.878 -4.112 1.00 91.50 78 THR A CA 1
ATOM 595 C C . THR A 1 78 ? -20.590 -0.152 -3.977 1.00 91.50 78 THR A C 1
ATOM 597 O O . THR A 1 78 ? -19.708 -0.200 -4.825 1.00 91.50 78 THR A O 1
ATOM 600 N N . GLY A 1 79 ? -20.640 -1.002 -2.949 1.00 90.50 79 GLY A N 1
ATOM 601 C CA . GLY A 1 79 ? -19.703 -2.104 -2.754 1.00 90.50 79 GLY A CA 1
ATOM 602 C C . GLY A 1 79 ? -19.769 -3.139 -3.878 1.00 90.50 79 GLY A C 1
ATOM 603 O O . GLY A 1 79 ? -18.728 -3.530 -4.391 1.00 90.50 79 GLY A O 1
ATOM 604 N N . VAL A 1 80 ? -20.968 -3.535 -4.319 1.00 91.06 80 VAL A N 1
ATOM 605 C CA . VAL A 1 80 ? -21.125 -4.455 -5.462 1.00 91.06 80 VAL A CA 1
ATOM 606 C C . VAL A 1 80 ? -20.576 -3.831 -6.746 1.00 91.06 80 VAL A C 1
ATOM 608 O O . VAL A 1 80 ? -19.783 -4.471 -7.432 1.00 91.06 80 VAL A O 1
ATOM 611 N N . LEU A 1 81 ? -20.924 -2.571 -7.039 1.00 94.56 81 LEU A N 1
ATOM 612 C CA . LEU A 1 81 ? -20.363 -1.843 -8.185 1.00 94.56 81 LEU A CA 1
ATOM 613 C C . LEU A 1 81 ? -18.830 -1.822 -8.133 1.00 94.56 81 LEU A C 1
ATOM 615 O O . LEU A 1 81 ? -18.171 -2.093 -9.132 1.00 94.56 81 LEU A O 1
ATOM 619 N N . TYR A 1 82 ? -18.268 -1.544 -6.958 1.00 95.81 82 TYR A N 1
ATOM 620 C CA . TYR A 1 82 ? -16.830 -1.538 -6.731 1.00 95.81 82 TYR A CA 1
ATOM 621 C C . TYR A 1 82 ? -16.182 -2.906 -6.981 1.00 95.81 82 TYR A C 1
ATOM 623 O O . TYR A 1 82 ? -15.133 -2.983 -7.620 1.00 95.81 82 TYR A O 1
ATOM 631 N N . ALA A 1 83 ? -16.802 -3.992 -6.517 1.00 94.81 83 ALA A N 1
ATOM 632 C CA . ALA A 1 83 ? -16.301 -5.349 -6.722 1.00 94.81 83 ALA A CA 1
ATOM 633 C C . ALA A 1 83 ? -16.343 -5.765 -8.202 1.00 94.81 83 ALA A C 1
ATOM 635 O O . ALA A 1 83 ? -15.380 -6.345 -8.709 1.00 94.81 83 ALA A O 1
ATOM 636 N N . VAL A 1 84 ? -17.419 -5.412 -8.914 1.00 96.19 84 VAL A N 1
ATOM 637 C CA . VAL A 1 84 ? -17.531 -5.627 -10.365 1.00 96.19 84 VAL A CA 1
ATOM 638 C C . VAL A 1 84 ? -16.460 -4.824 -11.099 1.00 96.19 84 VAL A C 1
ATOM 640 O O . VAL A 1 84 ? -15.707 -5.399 -11.878 1.00 96.19 84 VAL A O 1
ATOM 643 N N . ALA A 1 85 ? -16.323 -3.530 -10.802 1.00 97.88 85 ALA A N 1
ATOM 644 C CA . ALA A 1 85 ? -15.313 -2.667 -11.414 1.00 97.88 85 ALA A CA 1
ATOM 645 C C . ALA A 1 85 ? -13.882 -3.160 -11.154 1.00 97.88 85 ALA A C 1
ATOM 647 O O . ALA A 1 85 ? -13.059 -3.170 -12.065 1.00 97.88 85 ALA A O 1
ATOM 648 N N . THR A 1 86 ? -13.604 -3.639 -9.939 1.00 97.81 86 THR A N 1
ATOM 649 C CA . THR A 1 86 ? -12.321 -4.262 -9.583 1.00 97.81 86 THR A CA 1
ATOM 650 C C . THR A 1 86 ? -12.063 -5.511 -10.422 1.00 97.81 86 THR A C 1
ATOM 652 O O . THR A 1 86 ? -10.973 -5.674 -10.962 1.00 97.81 86 THR A O 1
ATOM 655 N N . SER A 1 87 ? -13.070 -6.374 -10.575 1.00 97.25 87 SER A N 1
ATOM 656 C CA . SER A 1 87 ? -12.955 -7.602 -11.371 1.00 97.25 87 SER A CA 1
ATOM 657 C C . SER A 1 87 ? -12.717 -7.291 -12.851 1.00 97.25 87 SER A C 1
ATOM 659 O O . SER A 1 87 ? -11.811 -7.858 -13.456 1.00 97.25 87 SER A O 1
ATOM 661 N N . VAL A 1 88 ? -13.475 -6.341 -13.413 1.00 98.19 88 VAL A N 1
ATOM 662 C CA . VAL A 1 88 ? -13.295 -5.850 -14.790 1.00 98.19 88 VAL A CA 1
ATOM 663 C C . VAL A 1 88 ? -11.889 -5.289 -14.981 1.00 98.19 88 VAL A C 1
ATOM 665 O O . VAL A 1 88 ? -11.220 -5.657 -15.944 1.00 98.19 88 VAL A O 1
ATOM 668 N N . ALA A 1 89 ? -11.408 -4.469 -14.041 1.00 97.81 89 ALA A N 1
ATOM 669 C CA . ALA A 1 89 ? -10.075 -3.891 -14.126 1.00 97.81 89 ALA A CA 1
ATOM 670 C C . ALA A 1 89 ? -8.985 -4.974 -14.141 1.00 97.81 89 ALA A C 1
ATOM 672 O O . ALA A 1 89 ? -8.119 -4.974 -15.010 1.00 97.81 89 ALA A O 1
ATOM 673 N N . VAL A 1 90 ? -9.050 -5.930 -13.208 1.00 97.75 90 VAL A N 1
ATOM 674 C CA . VAL A 1 90 ? -8.063 -7.013 -13.072 1.00 97.75 90 VAL A CA 1
ATOM 675 C C . VAL A 1 90 ? -8.056 -7.933 -14.293 1.00 97.75 90 VAL A C 1
ATOM 677 O O . VAL A 1 90 ? -6.984 -8.261 -14.796 1.00 97.75 90 VAL A O 1
ATOM 680 N N . VAL A 1 91 ? -9.227 -8.311 -14.814 1.00 97.31 91 VAL A N 1
ATOM 681 C CA . VAL A 1 91 ? -9.318 -9.098 -16.055 1.00 97.31 91 VAL A CA 1
ATOM 682 C C . VAL A 1 91 ? -8.769 -8.306 -17.245 1.00 97.31 91 VAL A C 1
ATOM 684 O O . VAL A 1 91 ? -8.040 -8.872 -18.059 1.00 97.31 91 VAL A O 1
ATOM 687 N N . GLY A 1 92 ? -9.055 -7.003 -17.323 1.00 97.19 92 GLY A N 1
ATOM 688 C CA . GLY A 1 92 ? -8.470 -6.105 -18.319 1.00 97.19 92 GLY A CA 1
ATOM 689 C C . GLY A 1 92 ? -6.939 -6.105 -18.268 1.00 97.19 92 GLY A C 1
ATOM 690 O O . GLY A 1 92 ? -6.299 -6.329 -19.294 1.00 97.19 92 GLY A O 1
ATOM 691 N N . PHE A 1 93 ? -6.355 -5.975 -17.070 1.00 97.00 93 PHE A N 1
ATOM 692 C CA . PHE A 1 93 ? -4.903 -6.028 -16.873 1.00 97.00 93 PHE A CA 1
ATOM 693 C C . PHE A 1 93 ? -4.284 -7.344 -17.328 1.00 97.00 93 PHE A C 1
ATOM 695 O O . PHE A 1 93 ? -3.249 -7.325 -17.988 1.00 97.00 93 PHE A O 1
ATOM 702 N N . LEU A 1 94 ? -4.918 -8.476 -17.012 1.00 96.25 94 LEU A N 1
ATOM 703 C CA . LEU A 1 94 ? -4.439 -9.794 -17.435 1.00 96.25 94 LEU A CA 1
ATOM 704 C C . LEU A 1 94 ? -4.452 -9.956 -18.961 1.00 96.25 94 LEU A C 1
ATOM 706 O O . LEU A 1 94 ? -3.555 -10.590 -19.514 1.00 96.25 94 LEU A O 1
ATOM 710 N N . ARG A 1 95 ? -5.458 -9.392 -19.640 1.00 95.25 95 ARG A N 1
ATOM 711 C CA . ARG A 1 95 ? -5.644 -9.547 -21.090 1.00 95.25 95 ARG A CA 1
ATOM 712 C C . ARG A 1 95 ? -4.786 -8.592 -21.913 1.00 95.25 95 ARG A C 1
ATOM 714 O O . ARG A 1 95 ? -4.212 -9.020 -22.907 1.00 95.25 95 ARG A O 1
ATOM 721 N N . ALA A 1 96 ? -4.731 -7.322 -21.526 1.00 93.69 96 ALA A N 1
ATOM 722 C CA . ALA A 1 96 ? -4.198 -6.254 -22.373 1.00 93.69 96 ALA A CA 1
ATOM 723 C C . ALA A 1 96 ? -3.409 -5.181 -21.600 1.00 93.69 96 ALA A C 1
ATOM 725 O O . ALA A 1 96 ? -3.182 -4.093 -22.127 1.00 93.69 96 ALA A O 1
ATOM 726 N N . GLY A 1 97 ? -3.031 -5.428 -20.340 1.00 91.44 97 GLY A N 1
ATOM 727 C CA . GLY A 1 97 ? -2.395 -4.402 -19.515 1.00 91.44 97 GLY A CA 1
ATOM 728 C C . GLY A 1 97 ? -3.331 -3.205 -19.304 1.00 91.44 97 GLY A C 1
ATOM 729 O O . GLY A 1 97 ? -4.474 -3.378 -18.888 1.00 91.44 97 GLY A O 1
ATOM 730 N N . TYR A 1 98 ? -2.876 -1.984 -19.595 1.00 88.88 98 TYR A N 1
ATOM 731 C CA . TYR A 1 98 ? -3.696 -0.763 -19.501 1.00 88.88 98 TYR A CA 1
ATOM 732 C C . TYR A 1 98 ? -4.669 -0.593 -20.689 1.00 88.88 98 TYR A C 1
ATOM 734 O O . TYR A 1 98 ? -4.773 0.482 -21.274 1.00 88.88 98 TYR A O 1
ATOM 742 N N . GLY A 1 99 ? -5.393 -1.655 -21.050 1.00 91.75 99 GLY A N 1
ATOM 743 C CA . GLY A 1 99 ? -6.441 -1.619 -22.073 1.00 91.75 99 GLY A CA 1
ATOM 744 C C . GLY A 1 99 ? -7.728 -0.904 -21.619 1.00 91.75 99 GLY A C 1
ATOM 745 O O . GLY A 1 99 ? -7.862 -0.538 -20.445 1.00 91.75 99 GLY A O 1
ATOM 746 N N . PRO A 1 100 ? -8.712 -0.729 -22.521 1.00 95.19 100 PRO A N 1
ATOM 747 C CA . PRO A 1 100 ? -9.955 -0.004 -22.241 1.00 95.19 100 PRO A CA 1
ATOM 748 C C . PRO A 1 100 ? -10.722 -0.524 -21.019 1.00 95.19 100 PRO A C 1
ATOM 750 O O . PRO A 1 100 ? -11.224 0.268 -20.224 1.00 95.19 100 PRO A O 1
ATOM 753 N N . GLU A 1 101 ? -10.779 -1.843 -20.821 1.00 96.44 101 GLU A N 1
ATOM 754 C CA . GLU A 1 101 ? -11.454 -2.466 -19.680 1.00 96.44 101 GLU A CA 1
ATOM 755 C C . GLU A 1 101 ? -10.741 -2.156 -18.361 1.00 96.44 101 GLU A C 1
ATOM 757 O O . GLU A 1 101 ? -11.386 -1.819 -17.364 1.00 96.44 101 GLU A O 1
ATOM 762 N N . ALA A 1 102 ? -9.405 -2.224 -18.365 1.00 96.12 102 ALA A N 1
ATOM 763 C CA . ALA A 1 102 ? -8.579 -1.892 -17.210 1.00 96.12 102 ALA A CA 1
ATOM 764 C C . ALA A 1 102 ? -8.771 -0.429 -16.802 1.00 96.12 102 ALA A C 1
ATOM 766 O O . ALA A 1 102 ? -8.967 -0.135 -15.620 1.00 96.12 102 ALA A O 1
ATOM 767 N N . ILE A 1 103 ? -8.782 0.474 -17.785 1.00 95.75 103 ILE A N 1
ATOM 768 C CA . ILE A 1 103 ? -9.009 1.906 -17.583 1.00 95.75 103 ILE A CA 1
ATOM 769 C C . ILE A 1 103 ? -10.423 2.146 -17.048 1.00 95.75 103 ILE A C 1
ATOM 771 O O . ILE A 1 103 ? -10.563 2.725 -15.975 1.00 95.75 103 ILE A O 1
ATOM 775 N N . ALA A 1 104 ? -11.462 1.647 -17.725 1.00 97.44 104 ALA A N 1
ATOM 776 C CA . ALA A 1 104 ? -12.853 1.864 -17.330 1.00 97.44 104 ALA A CA 1
ATOM 777 C C . ALA A 1 104 ? -13.142 1.350 -15.909 1.00 97.44 104 ALA A C 1
ATOM 779 O O . ALA A 1 104 ? -13.716 2.071 -15.087 1.00 97.44 104 ALA A O 1
ATOM 780 N N . GLY A 1 105 ? -12.692 0.132 -15.586 1.00 97.88 105 GLY A N 1
ATOM 781 C CA . GLY A 1 105 ? -12.819 -0.427 -14.241 1.00 97.88 105 GLY A CA 1
ATOM 782 C C . GLY A 1 105 ? -12.070 0.404 -13.193 1.00 97.88 105 GLY A C 1
ATOM 783 O O . GLY A 1 105 ? -12.634 0.743 -12.150 1.00 97.88 105 GLY A O 1
ATOM 784 N N . SER A 1 106 ? -10.830 0.809 -13.489 1.00 97.81 106 SER A N 1
ATOM 785 C CA . SER A 1 106 ? -10.008 1.628 -12.584 1.00 97.81 106 SER A CA 1
ATOM 786 C C . SER A 1 106 ? -10.583 3.033 -12.371 1.00 97.81 106 SER A C 1
ATOM 788 O O . SER A 1 106 ? -10.510 3.561 -11.263 1.00 97.81 106 SER A O 1
ATOM 790 N N . THR A 1 107 ? -11.219 3.631 -13.382 1.00 97.88 107 THR A N 1
ATOM 791 C CA . THR A 1 107 ? -11.914 4.920 -13.257 1.00 97.88 107 THR A CA 1
ATOM 792 C C . THR A 1 107 ? -13.085 4.825 -12.283 1.00 97.88 107 THR A C 1
ATOM 794 O O . THR A 1 107 ? -13.222 5.677 -11.403 1.00 97.88 107 THR A O 1
ATOM 797 N N . VAL A 1 108 ? -13.905 3.771 -12.379 1.00 98.25 108 VAL A N 1
ATOM 798 C CA . VAL A 1 108 ? -15.009 3.544 -11.430 1.00 98.25 108 VAL A CA 1
ATOM 799 C C . VAL A 1 108 ? -14.469 3.300 -10.018 1.00 98.25 108 VAL A C 1
ATOM 801 O O . VAL A 1 108 ? -14.976 3.888 -9.062 1.00 98.25 108 VAL A O 1
ATOM 804 N N . VAL A 1 109 ? -13.407 2.498 -9.874 1.00 98.19 109 VAL A N 1
ATOM 805 C CA . VAL A 1 109 ? -12.702 2.293 -8.595 1.00 98.19 109 VAL A CA 1
ATOM 806 C C . VAL A 1 109 ? -12.237 3.630 -8.004 1.00 98.19 109 VAL A C 1
ATOM 808 O O . VAL A 1 109 ? -12.557 3.929 -6.853 1.00 98.19 109 VAL A O 1
ATOM 811 N N . GLY A 1 110 ? -11.573 4.474 -8.798 1.00 97.94 110 GLY A N 1
ATOM 812 C CA . GLY A 1 110 ? -11.112 5.802 -8.387 1.00 97.94 110 GLY A CA 1
ATOM 813 C C . GLY A 1 110 ? -12.252 6.739 -7.974 1.00 97.94 110 GLY A C 1
ATOM 814 O O . GLY A 1 110 ? -12.150 7.427 -6.958 1.00 97.94 110 GLY A O 1
ATOM 815 N N . ALA A 1 111 ? -13.381 6.717 -8.689 1.00 98.31 111 ALA A N 1
ATOM 816 C CA . ALA A 1 111 ? -14.572 7.486 -8.322 1.00 98.31 111 ALA A CA 1
ATOM 817 C C . ALA A 1 111 ? -15.168 7.022 -6.980 1.00 98.31 111 ALA A C 1
ATOM 819 O O . ALA A 1 111 ? -15.546 7.842 -6.136 1.00 98.31 111 ALA A O 1
ATOM 820 N N . VAL A 1 112 ? -15.211 5.709 -6.731 1.00 97.88 112 VAL A N 1
ATOM 821 C CA . VAL A 1 112 ? -15.648 5.161 -5.437 1.00 97.88 112 VAL A CA 1
ATOM 822 C C . VAL A 1 112 ? -14.675 5.550 -4.321 1.00 97.88 112 VAL A C 1
ATOM 824 O O . VAL A 1 112 ? -15.118 5.908 -3.227 1.00 97.88 112 VAL A O 1
ATOM 827 N N . TRP A 1 113 ? -13.365 5.539 -4.573 1.00 97.69 113 TRP A N 1
ATOM 828 C CA . TRP A 1 113 ? -12.369 6.000 -3.601 1.00 97.69 113 TRP A CA 1
ATOM 829 C C . TRP A 1 113 ? -12.570 7.468 -3.242 1.00 97.69 113 TRP A C 1
ATOM 831 O O . TRP A 1 113 ? -12.679 7.795 -2.060 1.00 97.69 113 TRP A O 1
ATOM 841 N N . LEU A 1 114 ? -12.693 8.338 -4.247 1.00 98.12 114 LEU A N 1
ATOM 842 C CA . LEU A 1 114 ? -12.872 9.772 -4.050 1.00 98.12 114 LEU A CA 1
ATOM 843 C C . LEU A 1 114 ? -14.170 10.083 -3.303 1.00 98.12 114 LEU A C 1
ATOM 845 O O . LEU A 1 114 ? -14.156 10.831 -2.330 1.00 98.12 114 LEU A O 1
ATOM 849 N N . THR A 1 115 ? -15.286 9.471 -3.702 1.00 97.69 115 THR A N 1
ATOM 850 C CA . THR A 1 115 ? -16.576 9.670 -3.021 1.00 97.69 115 THR A CA 1
ATOM 851 C C . THR A 1 115 ? -16.564 9.141 -1.587 1.00 97.69 115 THR A C 1
ATOM 853 O O . THR A 1 115 ? -17.147 9.768 -0.703 1.00 97.69 115 THR A O 1
ATOM 856 N N . SER A 1 116 ? -15.869 8.031 -1.321 1.00 95.50 116 SER A N 1
ATOM 857 C CA . SER A 1 116 ? -15.697 7.502 0.038 1.00 95.50 116 SER A CA 1
ATOM 858 C C . SER A 1 116 ? -14.851 8.436 0.897 1.00 95.50 116 SER A C 1
ATOM 860 O O . SER A 1 116 ? -15.234 8.752 2.021 1.00 95.50 116 SER A O 1
ATOM 862 N N . ALA A 1 117 ? -13.739 8.930 0.356 1.00 96.62 117 ALA A N 1
ATOM 863 C CA . ALA A 1 117 ? -12.848 9.843 1.057 1.00 96.62 117 ALA A CA 1
ATOM 864 C C . ALA A 1 117 ? -13.493 11.222 1.282 1.00 96.62 117 ALA A C 1
ATOM 866 O O . ALA A 1 117 ? -13.338 11.809 2.348 1.00 96.62 117 ALA A O 1
ATOM 867 N N . ALA A 1 118 ? -14.295 11.721 0.336 1.00 97.44 118 ALA A N 1
ATOM 868 C CA . ALA A 1 118 ? -15.009 12.995 0.462 1.00 97.44 118 ALA A CA 1
ATOM 869 C C . ALA A 1 118 ? -16.013 12.994 1.627 1.00 97.44 118 ALA A C 1
ATOM 871 O O . ALA A 1 118 ? -16.247 14.027 2.257 1.00 97.44 118 ALA A O 1
ATOM 872 N N . ARG A 1 119 ? -16.565 11.826 1.981 1.00 96.31 119 ARG A N 1
ATOM 873 C CA . ARG A 1 119 ? -17.414 11.671 3.175 1.00 96.31 119 ARG A CA 1
ATOM 874 C C . ARG A 1 119 ? -16.637 11.841 4.485 1.00 96.31 119 ARG A C 1
ATOM 876 O O . ARG A 1 119 ? -17.254 12.064 5.520 1.00 96.31 119 ARG A O 1
ATOM 883 N N . LEU A 1 120 ? -15.304 11.794 4.445 1.00 95.44 120 LEU A N 1
ATOM 884 C CA . LEU A 1 120 ? -14.420 12.071 5.578 1.00 95.44 120 LEU A CA 1
ATOM 885 C C . LEU A 1 120 ? -14.019 13.552 5.680 1.00 95.44 120 LEU A C 1
ATOM 887 O O . LEU A 1 120 ? -13.248 13.892 6.571 1.00 95.44 120 LEU A O 1
ATOM 891 N N . ARG A 1 121 ? -14.550 14.454 4.836 1.00 95.06 121 ARG A N 1
ATOM 892 C CA . ARG A 1 121 ? -14.167 15.885 4.804 1.00 95.06 121 ARG A CA 1
ATOM 893 C C . ARG A 1 121 ? -14.179 16.579 6.170 1.00 95.06 121 ARG A C 1
ATOM 895 O O . ARG A 1 121 ? -13.315 17.397 6.454 1.00 95.06 121 ARG A O 1
ATOM 902 N N . ALA A 1 122 ? -15.143 16.238 7.028 1.00 92.81 122 ALA A N 1
ATOM 903 C CA . ALA A 1 122 ? -15.271 16.837 8.357 1.00 92.81 122 ALA A CA 1
ATOM 904 C C . ALA A 1 122 ? -14.136 16.408 9.306 1.00 92.81 122 ALA A C 1
ATOM 906 O O . ALA A 1 122 ? -13.831 17.110 10.263 1.00 92.81 122 ALA A O 1
ATOM 907 N N . ARG A 1 123 ? -13.489 15.271 9.023 1.00 92.94 123 ARG A N 1
ATOM 908 C CA . ARG A 1 123 ? -12.373 14.713 9.797 1.00 92.94 123 ARG A CA 1
ATOM 909 C C . ARG A 1 123 ? -11.010 15.218 9.321 1.00 92.94 123 ARG A C 1
ATOM 911 O O . ARG A 1 123 ? -10.050 15.118 10.072 1.00 92.94 123 ARG A O 1
ATOM 918 N N . THR A 1 124 ? -10.910 15.800 8.120 1.00 89.94 124 THR A N 1
ATOM 919 C CA . THR A 1 124 ? -9.639 16.269 7.525 1.00 89.94 124 THR A CA 1
ATOM 920 C C . THR A 1 124 ? -8.883 17.268 8.402 1.00 89.94 124 THR A C 1
ATOM 922 O O . THR A 1 124 ? -7.656 17.294 8.390 1.00 89.94 124 THR A O 1
ATOM 925 N N . TRP A 1 125 ? -9.602 18.048 9.207 1.00 87.38 125 TRP A N 1
ATOM 926 C CA . TRP A 1 125 ? -9.018 19.052 10.099 1.00 87.38 125 TRP A CA 1
ATOM 927 C C . TRP A 1 125 ? -8.982 18.623 11.569 1.00 87.38 125 TRP A C 1
ATOM 929 O O . TRP A 1 125 ? -8.480 19.359 12.416 1.00 87.38 125 TRP A O 1
ATOM 939 N N . ALA A 1 126 ? -9.488 17.432 11.895 1.00 90.25 126 ALA A N 1
ATOM 940 C CA . ALA A 1 126 ? -9.492 16.943 13.264 1.00 90.25 126 ALA A CA 1
ATOM 941 C C . ALA A 1 126 ? -8.059 16.605 13.702 1.00 90.25 126 ALA A C 1
ATOM 943 O O . ALA A 1 126 ? -7.411 15.710 13.161 1.00 90.25 126 ALA A O 1
ATOM 944 N N . ALA A 1 127 ? -7.564 17.316 14.720 1.00 90.06 127 ALA A N 1
ATOM 945 C CA . ALA A 1 127 ? -6.155 17.288 15.112 1.00 90.06 127 ALA A CA 1
ATOM 946 C C . ALA A 1 127 ? -5.622 15.894 15.486 1.00 90.06 127 ALA A C 1
ATOM 948 O O . ALA A 1 127 ? -4.427 15.650 15.352 1.00 90.06 127 ALA A O 1
ATOM 949 N N . ARG A 1 128 ? -6.481 14.983 15.952 1.00 92.94 128 ARG A N 1
ATOM 950 C CA . ARG A 1 128 ? -6.091 13.641 16.422 1.00 92.94 128 ARG A CA 1
ATOM 951 C C . ARG A 1 128 ? -6.728 12.497 15.629 1.00 92.94 128 ARG A C 1
ATOM 953 O O . ARG A 1 128 ? -6.523 11.342 15.987 1.00 92.94 128 ARG A O 1
ATOM 960 N N . ASP A 1 129 ? -7.493 12.791 14.576 1.00 94.12 129 ASP A N 1
ATOM 961 C CA . ASP A 1 129 ? -8.154 11.747 13.787 1.00 94.12 129 ASP A CA 1
ATOM 962 C C . ASP A 1 129 ? -7.187 11.174 12.746 1.00 94.12 129 ASP A C 1
ATOM 964 O O . ASP A 1 129 ? -6.768 11.862 11.818 1.00 94.12 129 ASP A O 1
ATOM 968 N N . LEU A 1 130 ? -6.856 9.890 12.877 1.00 95.69 130 LEU A N 1
ATOM 969 C CA . LEU A 1 130 ? -5.991 9.163 11.945 1.00 95.69 130 LEU A CA 1
ATOM 970 C C . LEU A 1 130 ? -6.504 9.156 10.505 1.00 95.69 130 LEU A C 1
ATOM 972 O O . LEU A 1 130 ? -5.719 8.940 9.590 1.00 95.69 130 LEU A O 1
ATOM 976 N N . LEU A 1 131 ? -7.797 9.394 10.285 1.00 96.69 131 LEU A N 1
ATOM 977 C CA . LEU A 1 131 ? -8.392 9.467 8.954 1.00 96.69 131 LEU A CA 1
ATOM 978 C C . LEU A 1 131 ? -8.294 10.856 8.313 1.00 96.69 131 LEU A C 1
ATOM 980 O O . LEU A 1 131 ? -8.618 10.990 7.133 1.00 96.69 131 LEU A O 1
ATOM 984 N N . ALA A 1 132 ? -7.815 11.871 9.041 1.00 96.00 132 ALA A N 1
ATOM 985 C CA . ALA A 1 132 ? -7.576 13.209 8.507 1.00 96.00 132 ALA A CA 1
ATOM 986 C C . ALA A 1 132 ? -6.815 13.234 7.156 1.00 96.00 132 ALA A C 1
ATOM 988 O O . ALA A 1 132 ? -7.282 13.917 6.239 1.00 96.00 132 ALA A O 1
ATOM 989 N N . PRO A 1 133 ? -5.710 12.477 6.962 1.00 96.50 133 PRO A N 1
ATOM 990 C CA . PRO A 1 133 ? -4.960 12.482 5.704 1.00 96.50 133 PRO A CA 1
ATOM 991 C C . PRO A 1 133 ? -5.650 11.783 4.527 1.00 96.50 133 PRO A C 1
ATOM 993 O O . PRO A 1 133 ? -5.209 11.956 3.395 1.00 96.50 133 PRO A O 1
ATOM 996 N N . VAL A 1 134 ? -6.716 11.006 4.740 1.00 97.56 134 VAL A N 1
ATOM 997 C CA . VAL A 1 134 ? -7.250 10.106 3.703 1.00 97.56 134 VAL A CA 1
ATOM 998 C C . VAL A 1 134 ? -7.783 10.865 2.489 1.00 97.56 134 VAL A C 1
ATOM 1000 O O . VAL A 1 134 ? -7.458 10.514 1.358 1.00 97.56 134 VAL A O 1
ATOM 1003 N N . LEU A 1 135 ? -8.594 11.907 2.697 1.00 97.62 135 LEU A N 1
ATOM 1004 C CA . LEU A 1 135 ? -9.118 12.723 1.598 1.00 97.62 135 LEU A CA 1
ATOM 1005 C C . LEU A 1 135 ? -8.009 13.407 0.784 1.00 97.62 135 LEU A C 1
ATOM 1007 O O . LEU A 1 135 ? -7.967 13.178 -0.427 1.00 97.62 135 LEU A O 1
ATOM 1011 N N . PRO A 1 136 ? -7.097 14.196 1.388 1.00 97.75 136 PRO A N 1
ATOM 1012 C CA . PRO A 1 136 ? -6.026 14.817 0.617 1.00 97.75 136 PRO A CA 1
ATOM 1013 C C . PRO A 1 136 ? -5.109 13.777 -0.043 1.00 97.75 136 PRO A C 1
ATOM 1015 O O . PRO A 1 136 ? -4.686 13.994 -1.175 1.00 97.75 136 PRO A O 1
ATOM 1018 N N . ALA A 1 137 ? -4.871 12.621 0.589 1.00 98.25 137 ALA A N 1
ATOM 1019 C CA . ALA A 1 137 ? -4.118 11.523 -0.014 1.00 98.25 137 ALA A CA 1
ATOM 1020 C C . ALA A 1 137 ? -4.806 10.937 -1.251 1.00 98.25 137 ALA A C 1
ATOM 1022 O O . ALA A 1 137 ? -4.170 10.799 -2.290 1.00 98.25 137 ALA A O 1
ATOM 1023 N N . VAL A 1 138 ? -6.105 10.634 -1.194 1.00 98.38 138 VAL A N 1
ATOM 1024 C CA . VAL A 1 138 ? -6.829 10.104 -2.361 1.00 98.38 138 VAL A CA 1
ATOM 1025 C C . VAL A 1 138 ? -6.839 11.115 -3.508 1.00 98.38 138 VAL A C 1
ATOM 1027 O O . VAL A 1 138 ? -6.591 10.733 -4.649 1.00 98.38 138 VAL A O 1
ATOM 1030 N N . VAL A 1 139 ? -7.064 12.400 -3.221 1.00 98.44 139 VAL A N 1
ATOM 1031 C CA . VAL A 1 139 ? -7.024 13.457 -4.246 1.00 98.44 139 VAL A CA 1
ATOM 1032 C C . VAL A 1 139 ? -5.631 13.567 -4.869 1.00 98.44 139 VAL A C 1
ATOM 1034 O O . VAL A 1 139 ? -5.513 13.543 -6.092 1.00 98.44 139 VAL A O 1
ATOM 1037 N N . ALA A 1 140 ? -4.576 13.630 -4.052 1.00 98.31 140 ALA A N 1
ATOM 1038 C CA . ALA A 1 140 ? -3.200 13.740 -4.531 1.00 98.31 140 ALA A CA 1
ATOM 1039 C C . ALA A 1 140 ? -2.752 12.501 -5.326 1.00 98.31 140 ALA A C 1
ATOM 1041 O O . ALA A 1 140 ? -2.102 12.631 -6.362 1.00 98.31 140 ALA A O 1
ATOM 1042 N N . ALA A 1 141 ? -3.146 11.301 -4.891 1.00 98.19 141 ALA A N 1
ATOM 1043 C CA . ALA A 1 141 ? -2.905 10.074 -5.638 1.00 98.19 141 ALA A CA 1
ATOM 1044 C C . ALA A 1 141 ? -3.594 10.135 -7.011 1.00 98.19 141 ALA A C 1
ATOM 1046 O O . ALA A 1 141 ? -2.941 9.975 -8.038 1.00 98.19 141 ALA A O 1
ATOM 1047 N N . LEU A 1 142 ? -4.893 10.441 -7.069 1.00 98.00 142 LEU A N 1
ATOM 1048 C CA . LEU A 1 142 ? -5.612 10.520 -8.346 1.00 98.00 142 LEU A CA 1
ATOM 1049 C C . LEU A 1 142 ? -5.059 11.617 -9.271 1.00 98.00 142 LEU A C 1
ATOM 1051 O O . LEU A 1 142 ? -5.034 11.422 -10.484 1.00 98.00 142 LEU A O 1
ATOM 1055 N N . ALA A 1 143 ? -4.535 12.717 -8.724 1.00 97.69 143 ALA A N 1
ATOM 1056 C CA . ALA A 1 143 ? -3.850 13.753 -9.498 1.00 97.69 143 ALA A CA 1
ATOM 1057 C C . ALA A 1 143 ? -2.545 13.268 -10.167 1.00 97.69 143 ALA A C 1
ATOM 1059 O O . ALA A 1 143 ? -2.118 13.851 -11.162 1.00 97.69 143 ALA A O 1
ATOM 1060 N N . CYS A 1 144 ? -1.935 12.178 -9.687 1.00 97.56 144 CYS A N 1
ATOM 1061 C CA . CYS A 1 144 ? -0.794 11.554 -10.362 1.00 97.56 144 CYS A CA 1
ATOM 1062 C C . CYS A 1 144 ? -1.208 10.836 -11.659 1.00 97.56 144 CYS A C 1
ATOM 1064 O O . CYS A 1 144 ? -0.388 10.707 -12.561 1.00 97.56 144 CYS A O 1
ATOM 1066 N N . VAL A 1 145 ? -2.461 10.375 -11.786 1.00 95.50 145 VAL A N 1
ATOM 1067 C CA . VAL A 1 145 ? -2.903 9.539 -12.921 1.00 95.50 145 VAL A CA 1
ATOM 1068 C C . VAL A 1 145 ? -2.795 10.266 -14.270 1.00 95.50 145 VAL A C 1
ATOM 1070 O O . VAL A 1 145 ? -2.190 9.693 -15.178 1.00 95.50 145 VAL A O 1
ATOM 1073 N N . PRO A 1 146 ? -3.279 11.516 -14.436 1.00 94.12 146 PRO A N 1
ATOM 1074 C CA . PRO A 1 146 ? -3.066 12.262 -15.676 1.00 94.12 146 PRO A CA 1
ATOM 1075 C C . PRO A 1 146 ? -1.584 12.465 -15.998 1.00 94.12 146 PRO A C 1
ATOM 1077 O O . PRO A 1 146 ? -1.186 12.330 -17.150 1.00 94.12 146 PRO A O 1
ATOM 1080 N N . MET A 1 147 ? -0.751 12.733 -14.986 1.00 93.75 147 MET A N 1
ATOM 1081 C CA . MET A 1 147 ? 0.691 12.918 -15.181 1.00 93.75 147 MET A CA 1
ATOM 1082 C C . MET A 1 147 ? 1.366 11.641 -15.683 1.00 93.75 147 MET A C 1
ATOM 1084 O O . MET A 1 147 ? 2.213 11.714 -16.568 1.00 93.75 147 MET A O 1
ATOM 1088 N N . ILE A 1 148 ? 0.960 10.479 -15.165 1.00 93.19 148 ILE A N 1
ATOM 1089 C CA . ILE A 1 148 ? 1.424 9.172 -15.642 1.00 93.19 148 ILE A CA 1
ATOM 1090 C C . ILE A 1 148 ? 0.992 8.971 -17.097 1.00 93.19 148 ILE A C 1
ATOM 1092 O O . ILE A 1 148 ? 1.833 8.689 -17.944 1.00 93.19 148 ILE A O 1
ATOM 1096 N N . ALA A 1 149 ? -0.295 9.163 -17.399 1.00 91.94 149 ALA A N 1
ATOM 1097 C CA . ALA A 1 149 ? -0.848 8.923 -18.731 1.00 91.94 149 ALA A CA 1
ATOM 1098 C C . ALA A 1 149 ? -0.208 9.812 -19.811 1.00 91.94 149 ALA A C 1
ATOM 1100 O O . ALA A 1 149 ? 0.128 9.329 -20.885 1.00 91.94 149 ALA A O 1
ATOM 1101 N N . LEU A 1 150 ? 0.012 11.096 -19.515 1.00 93.31 150 LEU A N 1
ATOM 1102 C CA . LEU A 1 150 ? 0.608 12.051 -20.457 1.00 93.31 150 LEU A CA 1
ATOM 1103 C C . LEU A 1 150 ? 2.103 11.817 -20.712 1.00 93.31 150 LEU A C 1
ATOM 1105 O O . LEU A 1 150 ? 2.635 12.279 -21.722 1.00 93.31 150 LEU A O 1
ATOM 1109 N N . ARG A 1 151 ? 2.798 11.159 -19.780 1.00 93.06 151 ARG A N 1
ATOM 1110 C CA . ARG A 1 151 ? 4.259 10.998 -19.817 1.00 93.06 151 ARG A CA 1
ATOM 1111 C C . ARG A 1 151 ? 4.710 9.583 -20.145 1.00 93.06 151 ARG A C 1
ATOM 1113 O O . ARG A 1 151 ? 5.882 9.414 -20.436 1.00 93.06 151 ARG A O 1
ATOM 1120 N N . LEU A 1 152 ? 3.825 8.587 -20.122 1.00 89.50 152 LEU A N 1
ATOM 1121 C CA . LEU A 1 152 ? 4.227 7.184 -20.235 1.00 89.50 152 LEU A CA 1
ATOM 1122 C C . LEU A 1 152 ? 5.032 6.887 -21.508 1.00 89.50 152 LEU A C 1
ATOM 1124 O O . LEU A 1 152 ? 6.048 6.205 -21.420 1.00 89.50 152 LEU A O 1
ATOM 1128 N N . ASP A 1 153 ? 4.618 7.447 -22.646 1.00 89.44 153 ASP A N 1
ATOM 1129 C CA . ASP A 1 153 ? 5.282 7.213 -23.934 1.00 89.44 153 ASP A CA 1
ATOM 1130 C C . ASP A 1 153 ? 6.441 8.188 -24.196 1.00 89.44 153 ASP A C 1
ATOM 1132 O O . ASP A 1 153 ? 7.416 7.840 -24.858 1.00 89.44 153 ASP A O 1
ATOM 1136 N N . SER A 1 154 ? 6.342 9.420 -23.686 1.00 94.94 154 SER A N 1
ATOM 1137 C CA . SER A 1 154 ? 7.286 10.508 -23.987 1.00 94.94 154 SER A CA 1
ATOM 1138 C C . SER A 1 154 ? 8.438 10.629 -22.985 1.00 94.94 154 SER A C 1
ATOM 1140 O O . SER A 1 154 ? 9.538 11.027 -23.358 1.00 94.94 154 SER A O 1
ATOM 1142 N N . ASP A 1 155 ? 8.194 10.297 -21.719 1.00 95.38 155 ASP A N 1
ATOM 1143 C CA . ASP A 1 155 ? 9.153 10.342 -20.614 1.00 95.38 155 ASP A CA 1
ATOM 1144 C C . ASP A 1 155 ? 8.815 9.253 -19.568 1.00 95.38 155 ASP A C 1
ATOM 1146 O O . ASP A 1 155 ? 8.249 9.534 -18.497 1.00 95.38 155 ASP A O 1
ATOM 1150 N N . PRO A 1 156 ? 9.155 7.981 -19.867 1.00 92.94 156 PRO A N 1
ATOM 1151 C CA . PRO A 1 156 ? 8.82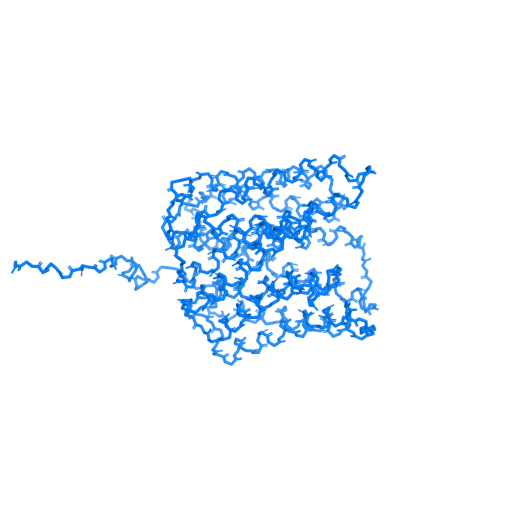9 6.852 -18.999 1.00 92.94 156 PRO A CA 1
ATOM 1152 C C . PRO A 1 156 ? 9.430 6.980 -17.596 1.00 92.94 156 PRO A C 1
ATOM 1154 O O . PRO A 1 156 ? 8.828 6.528 -16.624 1.00 92.94 156 PRO A O 1
ATOM 1157 N N . ALA A 1 1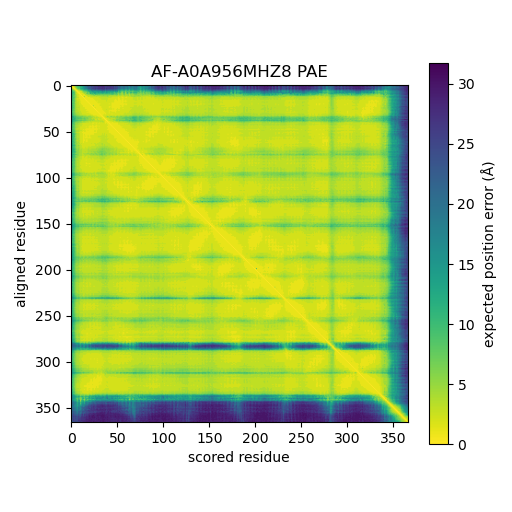57 ? 10.605 7.607 -17.466 1.00 93.38 157 ALA A N 1
ATOM 1158 C CA . ALA A 1 157 ? 11.273 7.788 -16.180 1.00 93.38 157 ALA A CA 1
ATOM 1159 C C . ALA A 1 157 ? 10.429 8.654 -15.234 1.00 93.38 157 ALA A C 1
ATOM 1161 O O . ALA A 1 157 ? 10.144 8.244 -14.104 1.00 93.38 157 ALA A O 1
ATOM 1162 N N . THR A 1 158 ? 9.950 9.804 -15.716 1.00 94.25 158 THR A N 1
ATOM 1163 C CA . THR A 1 158 ? 9.043 10.664 -14.947 1.00 94.25 158 THR A CA 1
ATOM 1164 C C . THR A 1 158 ? 7.712 9.966 -14.667 1.00 94.25 158 THR A C 1
ATOM 1166 O O . THR A 1 158 ? 7.199 10.047 -13.548 1.00 94.25 158 THR A O 1
ATOM 1169 N N . ALA A 1 159 ? 7.163 9.222 -15.633 1.00 94.06 159 ALA A N 1
ATOM 1170 C CA . ALA A 1 159 ? 5.936 8.454 -15.419 1.00 94.06 159 ALA A CA 1
ATOM 1171 C C . ALA A 1 159 ? 6.094 7.426 -14.283 1.00 94.06 159 ALA A C 1
ATOM 1173 O O . ALA A 1 159 ? 5.248 7.363 -13.387 1.00 94.06 159 ALA A O 1
ATOM 1174 N N . TYR A 1 160 ? 7.199 6.673 -14.248 1.00 92.62 160 TYR A N 1
ATOM 1175 C CA . TYR A 1 160 ? 7.483 5.728 -13.165 1.00 92.62 160 TYR A CA 1
ATOM 1176 C C . TYR A 1 160 ? 7.667 6.417 -11.808 1.00 92.62 160 TYR A C 1
ATOM 1178 O O . TYR A 1 160 ? 7.191 5.894 -10.798 1.00 92.62 160 TYR A O 1
ATOM 1186 N N . ALA A 1 161 ? 8.269 7.608 -11.773 1.00 94.56 161 ALA A N 1
ATOM 1187 C CA . ALA A 1 161 ? 8.378 8.400 -10.549 1.00 94.56 161 ALA A CA 1
ATOM 1188 C C . ALA A 1 161 ? 6.996 8.832 -10.010 1.00 94.56 161 ALA A C 1
ATOM 1190 O O . ALA A 1 161 ? 6.741 8.768 -8.801 1.00 94.56 161 ALA A O 1
ATOM 1191 N N . PHE A 1 162 ? 6.054 9.197 -10.889 1.00 97.12 162 PHE A N 1
ATOM 1192 C CA . PHE A 1 162 ? 4.666 9.465 -10.492 1.00 97.12 162 PHE A CA 1
ATOM 1193 C C . PHE A 1 162 ? 3.904 8.201 -10.080 1.00 97.12 162 PHE A C 1
ATOM 1195 O O . PHE A 1 162 ? 3.107 8.271 -9.148 1.00 97.12 162 PHE A O 1
ATOM 1202 N N . VAL A 1 163 ? 4.164 7.040 -10.694 1.00 95.12 163 VAL A N 1
ATOM 1203 C CA . VAL A 1 163 ? 3.605 5.753 -10.233 1.00 95.12 163 VAL A CA 1
ATOM 1204 C C . VAL A 1 163 ? 4.087 5.430 -8.816 1.00 95.12 163 VAL A C 1
ATOM 1206 O O . VAL A 1 163 ? 3.277 5.067 -7.962 1.00 95.12 163 VAL A O 1
ATOM 1209 N N . ALA A 1 164 ? 5.382 5.597 -8.533 1.00 94.94 164 ALA A N 1
ATOM 1210 C CA . ALA A 1 164 ? 5.931 5.388 -7.194 1.00 94.94 164 ALA A CA 1
ATOM 1211 C C . ALA A 1 164 ? 5.292 6.346 -6.174 1.00 94.94 164 ALA A C 1
ATOM 1213 O O . ALA A 1 164 ? 4.820 5.906 -5.124 1.00 94.94 164 ALA A O 1
ATOM 1214 N N . THR A 1 165 ? 5.167 7.627 -6.537 1.00 97.38 165 THR A N 1
ATOM 1215 C CA . THR A 1 165 ? 4.481 8.645 -5.722 1.00 97.38 165 THR A CA 1
ATOM 1216 C C . THR A 1 165 ? 3.023 8.268 -5.456 1.00 97.38 165 THR A C 1
ATOM 1218 O O . THR A 1 165 ? 2.588 8.274 -4.309 1.00 97.38 165 THR A O 1
ATOM 1221 N N . PHE A 1 166 ? 2.272 7.878 -6.490 1.00 97.44 166 PHE A N 1
ATOM 1222 C CA . PHE A 1 166 ? 0.879 7.433 -6.391 1.00 97.44 166 PHE A CA 1
ATOM 1223 C C . PHE A 1 166 ? 0.713 6.295 -5.378 1.00 97.44 166 PHE A C 1
ATOM 1225 O O . PHE A 1 166 ? -0.108 6.381 -4.460 1.00 97.44 166 PHE A O 1
ATOM 1232 N N . LEU A 1 167 ? 1.520 5.239 -5.512 1.00 96.12 167 LEU A N 1
ATOM 1233 C CA . LEU A 1 167 ? 1.462 4.072 -4.632 1.00 96.12 167 LEU A CA 1
ATOM 1234 C C . LEU A 1 167 ? 1.866 4.424 -3.197 1.00 96.12 167 LEU A C 1
ATOM 1236 O O . LEU A 1 167 ? 1.215 3.972 -2.251 1.00 96.12 167 LEU A O 1
ATOM 1240 N N . ALA A 1 168 ? 2.902 5.250 -3.029 1.00 97.44 168 ALA A N 1
ATOM 1241 C CA . ALA A 1 168 ? 3.356 5.711 -1.725 1.00 97.44 168 ALA A CA 1
ATOM 1242 C C . ALA A 1 168 ? 2.307 6.595 -1.035 1.00 97.44 168 ALA A C 1
ATOM 1244 O O . ALA A 1 168 ? 2.057 6.403 0.153 1.00 97.44 168 ALA A O 1
ATOM 1245 N N . ILE A 1 169 ? 1.617 7.486 -1.756 1.00 98.50 169 ILE A N 1
ATOM 1246 C CA . ILE A 1 169 ? 0.522 8.294 -1.196 1.00 98.50 169 ILE A CA 1
ATOM 1247 C C . ILE A 1 169 ? -0.602 7.388 -0.680 1.00 98.50 169 ILE A C 1
ATOM 1249 O O . ILE A 1 169 ? -1.070 7.571 0.444 1.00 98.50 169 ILE A O 1
ATOM 1253 N N . LEU A 1 170 ? -1.019 6.383 -1.457 1.00 98.19 170 LEU A N 1
ATOM 1254 C CA . LEU A 1 170 ? -2.054 5.442 -1.014 1.00 98.19 170 LEU A CA 1
ATOM 1255 C C . LEU A 1 170 ? -1.611 4.641 0.218 1.00 98.19 170 LEU A C 1
ATOM 1257 O O . LEU A 1 170 ? -2.404 4.415 1.132 1.00 98.19 170 LEU A O 1
ATOM 1261 N N . LEU A 1 171 ? -0.346 4.228 0.288 1.00 98.06 171 LEU A N 1
ATOM 1262 C CA . LEU A 1 171 ? 0.163 3.502 1.450 1.00 98.06 171 LEU A CA 1
ATOM 1263 C C . LEU A 1 171 ? 0.254 4.403 2.682 1.00 98.06 171 LEU A C 1
ATOM 1265 O O . LEU A 1 171 ? -0.365 4.104 3.701 1.00 98.06 171 LEU A O 1
ATOM 1269 N N 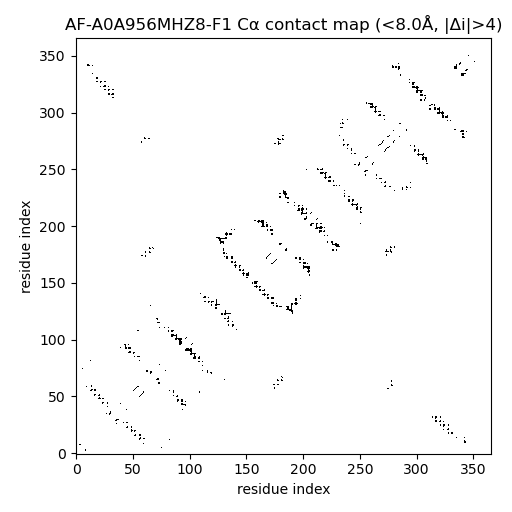. LEU A 1 172 ? 0.990 5.510 2.590 1.00 98.25 172 LEU A N 1
ATOM 1270 C CA . LEU A 1 172 ? 1.317 6.374 3.724 1.00 98.25 172 LEU A CA 1
ATOM 1271 C C . LEU A 1 172 ? 0.134 7.246 4.168 1.00 98.25 172 LEU A C 1
ATOM 1273 O O . LEU A 1 172 ? -0.011 7.531 5.356 1.00 98.25 172 LEU A O 1
ATOM 1277 N N . GLY A 1 173 ? -0.715 7.665 3.230 1.00 97.81 173 GLY A N 1
ATOM 1278 C CA . GLY A 1 173 ? -1.853 8.550 3.481 1.00 97.81 173 GLY A CA 1
ATOM 1279 C C . GLY A 1 173 ? -3.191 7.837 3.685 1.00 97.81 173 GLY A C 1
ATOM 1280 O O . GLY A 1 173 ? -4.120 8.450 4.207 1.00 97.81 173 GLY A O 1
ATOM 1281 N N . VAL A 1 174 ? -3.307 6.553 3.312 1.00 98.12 174 VAL A N 1
ATOM 1282 C CA . VAL A 1 174 ? -4.564 5.788 3.442 1.00 98.12 174 VAL A CA 1
ATOM 1283 C C . VAL A 1 174 ? -4.373 4.481 4.207 1.00 98.12 174 VAL A C 1
ATOM 1285 O O . VAL A 1 174 ? -4.992 4.292 5.257 1.00 98.12 174 VAL A O 1
ATOM 1288 N N . ALA A 1 175 ? -3.534 3.565 3.720 1.00 98.19 175 ALA A N 1
ATOM 1289 C CA . ALA A 1 175 ? -3.444 2.217 4.285 1.00 98.19 175 ALA A CA 1
ATOM 1290 C C . ALA A 1 175 ? -2.830 2.202 5.697 1.00 98.19 175 ALA A C 1
ATOM 1292 O O . ALA A 1 175 ? -3.404 1.611 6.610 1.00 98.19 175 ALA A O 1
ATOM 1293 N N . VAL A 1 176 ? -1.703 2.894 5.892 1.00 98.25 176 VAL A N 1
ATOM 1294 C CA . VAL A 1 176 ? -1.012 3.022 7.184 1.00 98.25 176 VAL A CA 1
ATOM 1295 C C . VAL A 1 176 ? -1.900 3.657 8.259 1.00 98.25 176 VAL A C 1
ATOM 1297 O O . VAL A 1 176 ? -2.097 3.010 9.291 1.00 98.25 176 VAL A O 1
ATOM 1300 N N . PRO A 1 177 ? -2.498 4.850 8.056 1.00 97.44 177 PRO A N 1
ATOM 1301 C CA . PRO A 1 177 ? -3.380 5.435 9.063 1.00 97.44 177 PRO A CA 1
ATOM 1302 C C . PRO A 1 177 ? -4.584 4.543 9.380 1.00 97.44 177 PRO A C 1
ATOM 1304 O O . PRO A 1 177 ? -4.960 4.414 10.543 1.00 97.44 177 PRO A O 1
ATOM 1307 N N . SER A 1 178 ? -5.149 3.858 8.381 1.00 97.44 178 SER A N 1
ATOM 1308 C CA . SER A 1 178 ? -6.262 2.922 8.593 1.00 97.44 178 SER A CA 1
ATOM 1309 C C . SER A 1 178 ? -5.850 1.700 9.422 1.00 97.44 178 SER A C 1
ATOM 1311 O O . SER A 1 178 ? -6.597 1.261 10.295 1.00 97.44 178 SER A O 1
ATOM 1313 N N . ALA A 1 179 ? -4.655 1.154 9.176 1.00 96.88 179 ALA A N 1
ATOM 1314 C CA . ALA A 1 179 ? -4.115 0.015 9.914 1.00 96.88 179 ALA A CA 1
ATOM 1315 C C . ALA A 1 179 ? -3.760 0.376 11.362 1.00 96.88 179 ALA A C 1
ATOM 1317 O O . ALA A 1 179 ? -3.969 -0.428 12.271 1.00 96.88 179 ALA A O 1
ATOM 1318 N N . LEU A 1 180 ? -3.239 1.582 11.587 1.00 96.38 180 LEU A N 1
ATOM 1319 C CA . LEU A 1 180 ? -2.946 2.108 12.919 1.00 96.38 180 LEU A CA 1
ATOM 1320 C C . LEU A 1 180 ? -4.227 2.442 13.688 1.00 96.38 180 LEU A C 1
ATOM 1322 O O . LEU A 1 180 ? -4.315 2.145 14.877 1.00 96.38 180 LEU A O 1
ATOM 1326 N N . LEU A 1 181 ? -5.255 2.947 12.999 1.00 95.12 181 LEU A N 1
ATOM 1327 C CA . LEU A 1 181 ? -6.585 3.159 13.571 1.00 95.12 181 LEU A CA 1
ATOM 1328 C C . LEU A 1 181 ? -7.216 1.846 14.026 1.00 95.12 181 LEU A C 1
ATOM 1330 O O . LEU A 1 181 ? -7.740 1.772 15.133 1.00 95.12 181 LEU A O 1
ATOM 1334 N N . ALA A 1 182 ? -7.112 0.791 13.215 1.00 93.00 182 ALA A N 1
ATOM 1335 C CA . ALA A 1 182 ? -7.576 -0.544 13.593 1.00 93.00 182 ALA A CA 1
ATOM 1336 C C . ALA A 1 182 ? -6.849 -1.106 14.831 1.00 93.00 182 ALA A C 1
ATOM 1338 O O . ALA A 1 182 ? -7.392 -1.958 15.529 1.00 93.00 182 ALA A O 1
ATOM 1339 N N . GLN A 1 183 ? -5.645 -0.606 15.117 1.00 92.62 183 GLN A N 1
ATOM 1340 C CA . GLN A 1 183 ? -4.845 -0.942 16.294 1.00 92.62 183 GLN A CA 1
ATOM 1341 C C . GLN A 1 183 ? -5.019 0.071 17.437 1.00 92.62 183 GLN A C 1
ATOM 1343 O O . GLN A 1 183 ? -4.292 0.004 18.423 1.00 92.62 183 GLN A O 1
ATOM 1348 N N . GLY A 1 184 ? -5.955 1.020 17.346 1.00 92.69 184 GLY A N 1
ATOM 1349 C CA . GLY A 1 184 ? -6.186 2.017 18.397 1.00 92.69 184 GLY A CA 1
ATOM 1350 C C . GLY A 1 184 ? -4.990 2.939 18.656 1.00 92.69 184 GLY A C 1
ATOM 1351 O O . GLY A 1 184 ? -4.871 3.492 19.747 1.00 92.69 184 GLY A O 1
ATOM 1352 N N . ALA A 1 185 ? -4.083 3.083 17.686 1.00 94.94 185 ALA A N 1
ATOM 1353 C CA . ALA A 1 185 ? -2.963 4.003 17.801 1.00 94.94 185 ALA A CA 1
ATOM 1354 C C . ALA A 1 185 ? -3.456 5.454 17.885 1.00 94.94 185 ALA A C 1
ATOM 1356 O O . ALA A 1 185 ? -4.553 5.799 17.443 1.00 94.94 185 ALA A O 1
ATOM 1357 N N . THR A 1 186 ? -2.609 6.327 18.415 1.00 93.62 186 THR A N 1
ATOM 1358 C CA . THR A 1 186 ? -2.903 7.755 18.548 1.00 93.62 186 THR A CA 1
ATOM 1359 C C . THR A 1 186 ? -1.793 8.601 17.953 1.00 93.62 186 THR A C 1
ATOM 1361 O O . THR A 1 186 ? -0.623 8.214 17.946 1.00 93.62 186 THR A O 1
ATOM 1364 N N . VAL A 1 187 ? -2.166 9.792 17.486 1.00 93.19 187 VAL A N 1
ATOM 1365 C CA . VAL A 1 187 ? -1.224 10.817 17.031 1.00 93.19 187 VAL A CA 1
ATOM 1366 C C . VAL A 1 187 ? -1.550 12.176 17.606 1.00 93.19 187 VAL A C 1
ATOM 1368 O O . VAL A 1 187 ? -2.696 12.484 17.923 1.00 93.19 187 VAL A O 1
ATOM 1371 N N . ARG A 1 188 ? -0.507 12.998 17.740 1.00 89.56 188 ARG A N 1
ATOM 1372 C CA . ARG A 1 188 ? -0.623 14.348 18.298 1.00 89.56 188 ARG A CA 1
ATOM 1373 C C . ARG A 1 188 ? -1.243 15.334 17.306 1.00 89.56 188 ARG A C 1
ATOM 1375 O O . ARG A 1 188 ? -2.104 16.108 17.707 1.00 89.56 188 ARG A O 1
ATOM 1382 N N . HIS A 1 189 ? -0.812 15.279 16.040 1.00 93.44 189 HIS A N 1
ATOM 1383 C CA . HIS A 1 189 ? -1.211 16.214 14.982 1.00 93.44 189 HIS A CA 1
ATOM 1384 C C . HIS A 1 189 ? -1.397 15.495 13.637 1.00 93.44 189 HIS A C 1
ATOM 1386 O O . HIS A 1 189 ? -0.476 15.406 12.826 1.00 93.44 189 HIS A O 1
ATOM 1392 N N . ALA A 1 190 ? -2.599 14.982 13.393 1.00 93.19 190 ALA A N 1
ATOM 1393 C CA . ALA A 1 190 ? -2.939 14.228 12.193 1.00 93.19 190 ALA A CA 1
ATOM 1394 C C . ALA A 1 190 ? -2.826 15.034 10.881 1.00 93.19 190 ALA A C 1
ATOM 1396 O O . ALA A 1 190 ? -2.294 14.478 9.921 1.00 93.19 190 ALA A O 1
ATOM 1397 N N . PRO A 1 191 ? -3.206 16.330 10.802 1.00 92.19 191 PRO A N 1
ATOM 1398 C CA . PRO A 1 191 ? -3.003 17.109 9.576 1.00 92.19 191 PRO A CA 1
ATOM 1399 C C . PRO A 1 191 ? -1.522 17.266 9.208 1.00 92.19 191 PRO A C 1
ATOM 1401 O O . PRO A 1 191 ? -1.142 17.046 8.061 1.00 92.19 191 PRO A O 1
ATOM 1404 N N . ALA A 1 192 ? -0.668 17.569 10.194 1.00 94.25 192 ALA A N 1
ATOM 1405 C CA . ALA A 1 192 ? 0.778 17.659 9.987 1.00 94.25 192 ALA A CA 1
ATOM 1406 C C . ALA A 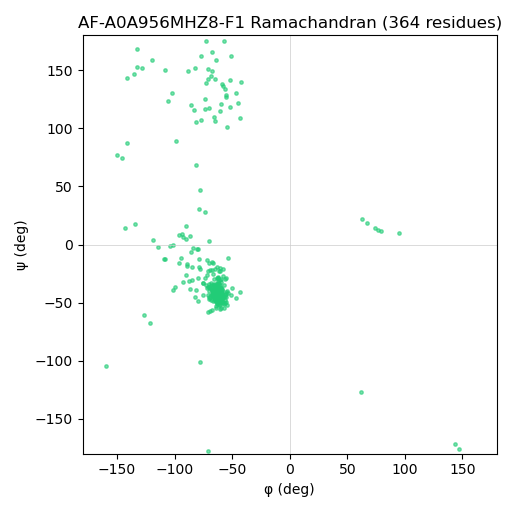1 192 ? 1.364 16.312 9.543 1.00 94.25 192 ALA A C 1
ATOM 1408 O O . ALA A 1 192 ? 2.206 16.266 8.649 1.00 94.25 192 ALA A O 1
ATOM 1409 N N . TRP A 1 193 ? 0.869 15.209 10.110 1.00 94.56 193 TRP A N 1
ATOM 1410 C CA . TRP A 1 193 ? 1.247 13.876 9.660 1.00 94.56 193 TRP A CA 1
ATOM 1411 C C . TRP A 1 193 ? 0.794 13.579 8.224 1.00 94.56 193 TRP A C 1
ATOM 1413 O O . TRP A 1 193 ? 1.528 12.962 7.461 1.00 94.56 193 TRP A O 1
ATOM 1423 N N . GLY A 1 194 ? -0.376 14.070 7.815 1.00 96.12 194 GLY A N 1
ATOM 1424 C CA . GLY A 1 194 ? -0.816 14.002 6.424 1.00 96.12 194 GLY A CA 1
ATOM 1425 C C . GLY A 1 194 ? 0.114 14.744 5.469 1.00 96.12 194 GLY A C 1
ATOM 1426 O O . GLY A 1 194 ? 0.477 14.203 4.429 1.00 96.12 194 GLY A O 1
ATOM 1427 N N . VAL A 1 195 ? 0.570 15.941 5.843 1.00 97.44 195 VAL A N 1
ATOM 1428 C CA . VAL A 1 195 ? 1.553 16.697 5.049 1.00 97.44 195 VAL A CA 1
ATOM 1429 C C . VAL A 1 195 ? 2.868 15.926 4.931 1.00 97.44 195 VAL A C 1
ATOM 1431 O O . VAL A 1 195 ? 3.392 15.790 3.824 1.00 97.44 195 VAL A O 1
ATOM 1434 N N . THR A 1 196 ? 3.382 15.366 6.032 1.00 97.94 196 THR A N 1
ATOM 1435 C CA . THR A 1 196 ? 4.609 14.559 5.969 1.00 97.94 196 THR A CA 1
ATOM 1436 C C . THR A 1 196 ? 4.418 13.272 5.170 1.00 97.94 196 THR A C 1
ATOM 1438 O O . THR A 1 196 ? 5.358 12.839 4.512 1.00 97.94 196 THR A O 1
ATOM 1441 N N . ALA A 1 197 ? 3.208 12.701 5.136 1.00 97.88 197 ALA A N 1
ATOM 1442 C CA . ALA A 1 197 ? 2.873 11.553 4.293 1.00 97.88 197 ALA A CA 1
ATOM 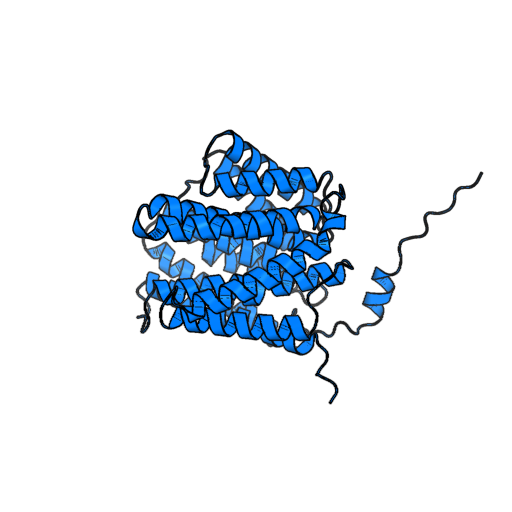1443 C C . ALA A 1 197 ? 2.952 11.897 2.801 1.00 97.88 197 ALA A C 1
ATOM 1445 O O . ALA A 1 197 ? 3.567 11.162 2.035 1.00 97.88 197 ALA A O 1
ATOM 1446 N N . LEU A 1 198 ? 2.347 13.018 2.392 1.00 98.31 198 LEU A N 1
ATOM 1447 C CA . LEU A 1 198 ? 2.321 13.459 0.994 1.00 98.31 198 LEU A CA 1
ATOM 1448 C C . LEU A 1 198 ? 3.716 13.842 0.497 1.00 98.31 198 LEU A C 1
ATOM 1450 O O . LEU A 1 198 ? 4.154 13.371 -0.551 1.00 98.31 198 LEU A O 1
ATOM 1454 N N . LEU A 1 199 ? 4.435 14.659 1.269 1.00 98.19 199 LEU A N 1
ATOM 1455 C CA . LEU A 1 199 ? 5.799 15.065 0.931 1.00 98.19 199 LEU A CA 1
ATOM 1456 C C . LEU A 1 199 ? 6.773 13.885 1.002 1.00 98.19 199 LEU A C 1
ATOM 1458 O O . LEU A 1 199 ? 7.627 13.745 0.133 1.00 98.19 199 LEU A O 1
ATOM 1462 N N . GLY A 1 200 ? 6.617 13.003 1.991 1.00 97.31 200 GLY A N 1
ATOM 1463 C CA . GLY A 1 200 ? 7.409 11.783 2.096 1.00 97.31 200 GLY A CA 1
ATOM 1464 C C . GLY A 1 200 ? 7.156 10.822 0.934 1.00 97.31 200 GLY A C 1
ATOM 1465 O O . GLY A 1 200 ? 8.098 10.237 0.413 1.00 97.31 200 GLY A O 1
ATOM 1466 N N . ALA A 1 201 ? 5.913 10.706 0.463 1.00 97.62 201 ALA A N 1
ATOM 1467 C CA . ALA A 1 201 ? 5.593 9.932 -0.733 1.00 97.62 201 ALA A CA 1
ATOM 1468 C C . ALA A 1 201 ? 6.209 10.538 -2.003 1.00 97.62 201 ALA A C 1
ATOM 1470 O O . ALA A 1 201 ? 6.714 9.796 -2.841 1.00 97.62 201 ALA A O 1
ATOM 1471 N N . ALA A 1 202 ? 6.230 11.869 -2.125 1.00 97.12 202 ALA A N 1
ATOM 1472 C CA . ALA A 1 202 ? 6.936 12.545 -3.212 1.00 97.12 202 ALA A CA 1
ATOM 1473 C C . ALA A 1 202 ? 8.456 12.292 -3.151 1.00 97.12 202 ALA A C 1
ATOM 1475 O O . ALA A 1 202 ? 9.082 12.104 -4.193 1.00 97.12 202 ALA A O 1
ATOM 1476 N N . ALA A 1 203 ? 9.032 12.197 -1.946 1.00 96.44 203 ALA A N 1
ATOM 1477 C CA . ALA A 1 203 ? 10.443 11.854 -1.743 1.00 96.44 203 ALA A CA 1
ATOM 1478 C C . ALA A 1 203 ? 10.815 10.469 -2.290 1.00 96.44 203 ALA A C 1
ATOM 1480 O O . ALA A 1 203 ? 11.953 10.266 -2.701 1.00 96.44 203 ALA A O 1
ATOM 1481 N N . LEU A 1 204 ? 9.857 9.538 -2.283 1.00 94.69 204 LEU A N 1
ATOM 1482 C CA . LEU A 1 204 ? 9.989 8.171 -2.798 1.00 94.69 204 LEU A CA 1
ATOM 1483 C C . LEU A 1 204 ? 9.692 8.066 -4.307 1.00 94.69 204 LEU A C 1
ATOM 1485 O O . LEU A 1 204 ? 9.576 6.962 -4.836 1.00 94.69 204 LEU A O 1
ATOM 1489 N N . GLY A 1 205 ? 9.502 9.193 -4.999 1.00 94.94 205 GLY A N 1
ATOM 1490 C CA . GLY A 1 205 ? 9.142 9.207 -6.411 1.00 94.94 205 GLY A CA 1
ATOM 1491 C C . GLY A 1 205 ? 9.463 10.534 -7.087 1.00 94.94 205 GLY A C 1
ATOM 1492 O O . GLY A 1 205 ? 10.611 10.810 -7.413 1.00 94.94 205 GLY A O 1
ATOM 1493 N N . ALA A 1 206 ? 8.439 11.344 -7.347 1.00 95.75 206 ALA A N 1
ATOM 1494 C CA . ALA A 1 206 ? 8.506 12.483 -8.261 1.00 95.75 206 ALA A CA 1
ATOM 1495 C C . ALA A 1 206 ? 9.359 13.660 -7.755 1.00 95.75 206 ALA A C 1
ATOM 1497 O O . ALA A 1 206 ? 9.711 14.536 -8.543 1.00 95.75 206 ALA A O 1
ATOM 1498 N N . TRP A 1 207 ? 9.685 13.715 -6.460 1.00 96.31 207 TRP A N 1
ATOM 1499 C CA . TRP A 1 207 ? 10.444 14.820 -5.880 1.00 96.31 207 TRP A CA 1
ATOM 1500 C C . TRP A 1 207 ? 11.385 14.371 -4.745 1.00 96.31 207 TRP A C 1
ATOM 1502 O O . TRP A 1 207 ? 11.126 14.657 -3.575 1.00 96.31 207 TRP A O 1
ATOM 1512 N N . PRO A 1 208 ? 12.521 13.716 -5.056 1.00 94.44 208 PRO A N 1
ATOM 1513 C CA . PRO A 1 208 ? 13.463 13.173 -4.067 1.00 94.44 208 PRO A CA 1
ATOM 1514 C C . PRO A 1 208 ? 14.395 14.232 -3.436 1.00 94.44 208 PRO A C 1
ATOM 1516 O O . PRO A 1 208 ? 15.536 13.935 -3.068 1.00 94.44 208 PRO A O 1
ATOM 1519 N N . ALA A 1 209 ? 13.926 15.478 -3.312 1.00 95.75 209 ALA A N 1
ATOM 1520 C CA . ALA A 1 209 ? 14.688 16.609 -2.787 1.00 95.75 209 ALA A CA 1
ATOM 1521 C C . ALA A 1 209 ? 14.807 16.585 -1.251 1.00 95.75 209 ALA A C 1
ATOM 1523 O O . ALA A 1 209 ? 14.018 15.945 -0.552 1.00 95.75 209 ALA A O 1
ATOM 1524 N N . ALA A 1 210 ? 15.771 17.337 -0.705 1.00 96.69 210 ALA A N 1
ATOM 1525 C CA . ALA A 1 210 ? 16.034 17.389 0.737 1.00 96.69 210 ALA A CA 1
ATOM 1526 C C . ALA A 1 210 ? 14.795 17.722 1.603 1.00 96.69 210 ALA A C 1
ATOM 1528 O O . ALA A 1 210 ? 14.594 17.031 2.603 1.00 96.69 210 ALA A O 1
ATOM 1529 N N . PRO A 1 211 ? 13.909 18.676 1.234 1.00 97.31 211 PRO A N 1
ATOM 1530 C CA . PRO A 1 211 ? 12.689 18.933 2.005 1.00 97.31 211 PRO A CA 1
ATOM 1531 C C . PRO A 1 211 ? 11.735 17.730 2.050 1.00 97.31 211 PRO A C 1
ATOM 1533 O O . PRO A 1 211 ? 11.185 17.407 3.102 1.00 97.31 211 PRO A O 1
ATOM 1536 N N . ALA A 1 212 ? 11.571 17.028 0.927 1.00 97.19 212 ALA A N 1
ATOM 1537 C CA . ALA A 1 212 ? 10.735 15.835 0.841 1.00 97.19 212 ALA A CA 1
ATOM 1538 C C . ALA A 1 212 ? 11.326 14.682 1.673 1.00 97.19 212 ALA A C 1
ATOM 1540 O O . ALA A 1 212 ? 10.608 14.007 2.410 1.00 97.19 212 ALA A O 1
ATOM 1541 N N . ARG A 1 213 ? 12.654 14.505 1.642 1.00 96.81 213 ARG A N 1
ATOM 1542 C CA . ARG A 1 213 ? 13.364 13.534 2.493 1.00 96.81 213 ARG A CA 1
ATOM 1543 C C . ARG A 1 213 ? 13.236 13.863 3.980 1.00 96.81 213 ARG A C 1
ATOM 1545 O O . ARG A 1 213 ? 12.991 12.963 4.777 1.00 96.81 213 ARG A O 1
ATOM 1552 N N . ALA A 1 214 ? 13.324 15.136 4.362 1.00 98.19 214 ALA A N 1
ATOM 1553 C CA . ALA A 1 214 ? 13.081 15.562 5.739 1.00 98.19 214 ALA A CA 1
ATOM 1554 C C . ALA A 1 214 ? 11.644 15.238 6.185 1.00 98.19 214 ALA A C 1
ATOM 1556 O O . ALA A 1 214 ? 11.432 14.761 7.300 1.00 98.19 214 ALA A O 1
ATOM 1557 N N . ALA A 1 215 ? 10.660 15.417 5.298 1.00 98.19 215 ALA A N 1
ATOM 1558 C CA . ALA A 1 215 ? 9.284 15.014 5.560 1.00 98.19 215 ALA A CA 1
ATOM 1559 C C . ALA A 1 215 ? 9.130 13.489 5.693 1.00 98.19 215 ALA A C 1
ATOM 1561 O O . ALA A 1 215 ? 8.437 13.033 6.601 1.00 98.19 215 ALA A O 1
ATOM 1562 N N . LEU A 1 216 ? 9.817 12.695 4.862 1.00 97.94 216 LEU A N 1
ATOM 1563 C CA . LEU A 1 216 ? 9.852 11.233 4.982 1.00 97.94 216 LEU A CA 1
ATOM 1564 C C . LEU A 1 216 ? 10.450 10.786 6.326 1.00 97.94 216 LEU A C 1
ATOM 1566 O O . LEU A 1 216 ? 9.894 9.904 6.982 1.00 97.94 216 LEU A O 1
ATOM 1570 N N . LEU A 1 217 ? 11.536 11.428 6.769 1.00 98.06 217 LEU A N 1
ATOM 1571 C CA . LEU A 1 217 ? 12.134 11.187 8.084 1.00 98.06 217 LEU A CA 1
ATOM 1572 C C . LEU A 1 217 ? 11.146 11.526 9.208 1.00 98.06 217 LEU A C 1
ATOM 1574 O O . LEU A 1 217 ? 10.912 10.708 10.095 1.00 98.06 217 LEU A O 1
ATOM 1578 N N . ALA A 1 218 ? 10.514 12.701 9.148 1.00 98.25 218 ALA A N 1
ATOM 1579 C CA . ALA A 1 218 ? 9.507 13.113 10.121 1.00 98.25 218 ALA A CA 1
ATOM 1580 C C . ALA A 1 218 ? 8.308 12.148 10.155 1.00 98.25 218 ALA A C 1
ATOM 1582 O O . ALA A 1 218 ? 7.809 11.821 11.233 1.00 98.25 218 ALA A O 1
ATOM 1583 N N . TYR A 1 219 ? 7.873 11.644 8.995 1.00 98.25 219 TYR A N 1
ATOM 1584 C CA . TYR A 1 219 ? 6.842 10.613 8.900 1.00 98.25 219 TYR A CA 1
ATOM 1585 C C . TYR A 1 219 ? 7.294 9.305 9.564 1.00 98.25 219 TYR A C 1
ATOM 1587 O O . TYR A 1 219 ? 6.539 8.737 10.349 1.00 98.25 219 TYR A O 1
ATOM 1595 N N . GLY A 1 220 ? 8.525 8.844 9.309 1.00 97.69 220 GLY A N 1
ATOM 1596 C CA . GLY A 1 220 ? 9.099 7.653 9.944 1.00 97.69 220 GLY A CA 1
ATOM 1597 C C . GLY A 1 220 ? 9.155 7.766 11.472 1.00 97.69 220 GLY A C 1
ATOM 1598 O O . GLY A 1 220 ? 8.715 6.862 12.182 1.00 97.69 220 GLY A O 1
ATOM 1599 N N . LEU A 1 221 ? 9.600 8.909 11.996 1.00 97.38 221 LEU A N 1
ATOM 1600 C CA . LEU A 1 221 ? 9.613 9.183 13.438 1.00 97.38 221 LEU A CA 1
ATOM 1601 C C . LEU A 1 221 ? 8.195 9.252 14.028 1.00 97.38 221 LEU A C 1
ATOM 1603 O O . LEU A 1 221 ? 7.935 8.688 15.094 1.00 97.38 221 LEU A O 1
ATOM 1607 N N . GLY A 1 222 ? 7.260 9.895 13.322 1.00 97.06 222 GLY A N 1
ATOM 1608 C CA . GLY A 1 222 ? 5.845 9.935 13.694 1.00 97.06 222 GLY A CA 1
ATOM 1609 C C . GLY A 1 222 ? 5.211 8.543 13.726 1.00 97.06 222 GLY A C 1
ATOM 1610 O O . GLY A 1 222 ? 4.477 8.219 14.660 1.00 97.06 222 GLY A O 1
ATOM 1611 N N . LEU A 1 223 ? 5.564 7.687 12.765 1.00 97.56 223 LEU A N 1
ATOM 1612 C CA . LEU A 1 223 ? 5.134 6.294 12.710 1.00 97.56 223 LEU A CA 1
ATOM 1613 C C . LEU A 1 223 ? 5.666 5.491 13.901 1.00 97.56 223 LEU A C 1
ATOM 1615 O O . LEU A 1 223 ? 4.900 4.767 14.531 1.00 97.56 223 LEU A O 1
ATOM 1619 N N . ALA A 1 224 ? 6.943 5.654 14.264 1.00 97.19 224 ALA A N 1
ATOM 1620 C CA . ALA A 1 224 ? 7.506 5.026 15.460 1.00 97.19 224 ALA A CA 1
ATOM 1621 C C . ALA A 1 224 ? 6.785 5.482 16.740 1.00 97.19 224 ALA A C 1
ATOM 1623 O O . ALA A 1 224 ? 6.548 4.675 17.639 1.00 97.19 224 ALA A O 1
ATOM 1624 N N . ALA A 1 225 ? 6.406 6.760 16.830 1.00 96.50 225 ALA A N 1
ATOM 1625 C CA . ALA A 1 225 ? 5.634 7.274 17.957 1.00 96.50 225 ALA A CA 1
ATOM 1626 C C . ALA A 1 225 ? 4.213 6.682 18.009 1.00 96.50 225 ALA A C 1
ATOM 1628 O O . ALA A 1 225 ? 3.784 6.245 19.075 1.00 96.50 225 ALA A O 1
ATOM 1629 N N . ALA A 1 226 ? 3.514 6.598 16.872 1.00 95.69 226 ALA A N 1
ATOM 1630 C CA . ALA A 1 226 ? 2.195 5.967 16.782 1.00 95.69 226 ALA A CA 1
ATOM 1631 C C . ALA A 1 226 ? 2.251 4.459 17.096 1.00 95.69 226 ALA A C 1
ATOM 1633 O O . ALA A 1 226 ? 1.381 3.923 17.777 1.00 95.69 226 ALA A O 1
ATOM 1634 N N . ALA A 1 227 ? 3.312 3.769 16.674 1.00 95.31 227 ALA A N 1
ATOM 1635 C CA . ALA A 1 227 ? 3.521 2.350 16.958 1.00 95.31 227 ALA A CA 1
ATOM 1636 C C . ALA A 1 227 ? 3.658 2.046 18.461 1.00 95.31 227 ALA A C 1
ATOM 1638 O O . ALA A 1 227 ? 3.304 0.951 18.899 1.00 95.31 227 ALA A O 1
ATOM 1639 N N . ARG A 1 228 ? 4.140 3.007 19.267 1.00 95.19 228 ARG A N 1
ATOM 1640 C CA . ARG A 1 228 ? 4.208 2.871 20.735 1.00 95.19 228 ARG A CA 1
ATOM 1641 C C . ARG A 1 228 ? 2.831 2.851 21.385 1.00 95.19 228 ARG A C 1
ATOM 1643 O O . ARG A 1 228 ? 2.669 2.203 22.411 1.00 95.19 228 ARG A O 1
ATOM 1650 N N . THR A 1 229 ? 1.870 3.575 20.815 1.00 94.12 229 THR A N 1
ATOM 1651 C CA . THR A 1 229 ? 0.506 3.681 21.350 1.00 94.12 229 THR A CA 1
ATOM 1652 C C . THR A 1 229 ? -0.449 2.671 20.722 1.00 94.12 229 THR A C 1
ATOM 1654 O O . THR A 1 229 ? -1.540 2.465 21.243 1.00 94.12 229 THR A O 1
ATOM 1657 N N . ALA A 1 230 ? -0.036 2.007 19.639 1.00 91.81 230 ALA A N 1
ATOM 1658 C CA . ALA A 1 230 ? -0.789 0.931 19.016 1.00 91.81 230 ALA A CA 1
ATOM 1659 C C . ALA A 1 230 ? -1.016 -0.234 19.998 1.00 91.81 230 ALA A C 1
ATOM 1661 O O . ALA A 1 230 ? -0.081 -0.879 20.491 1.00 91.81 230 ALA A O 1
ATOM 1662 N N . SER A 1 231 ? -2.288 -0.534 20.241 1.00 86.06 231 SER A N 1
ATOM 1663 C CA . SER A 1 231 ? -2.717 -1.757 20.908 1.00 86.06 231 SER A CA 1
ATOM 1664 C C . SER A 1 231 ? -2.511 -2.959 19.981 1.00 86.06 231 SER A C 1
ATOM 1666 O O . SER A 1 231 ? -2.690 -2.873 18.766 1.00 86.06 231 SER A O 1
ATOM 1668 N N . GLY A 1 232 ? -2.101 -4.095 20.544 1.00 80.25 232 GLY A N 1
ATOM 1669 C CA . GLY A 1 232 ? -1.889 -5.319 19.775 1.00 80.25 232 GLY A CA 1
ATOM 1670 C C . GLY A 1 232 ? -0.704 -6.149 20.248 1.00 80.25 232 GLY A C 1
ATOM 1671 O O . GLY A 1 232 ? -0.097 -5.894 21.291 1.00 80.25 232 GLY A O 1
ATOM 1672 N N . GLU A 1 233 ? -0.386 -7.163 19.455 1.00 87.75 233 GLU A N 1
ATOM 1673 C CA . GLU A 1 233 ? 0.709 -8.095 19.702 1.00 87.75 233 GLU A CA 1
ATOM 1674 C C . GLU A 1 233 ? 2.086 -7.443 19.496 1.00 87.75 233 GLU A C 1
ATOM 1676 O O . GLU A 1 233 ? 2.262 -6.537 18.675 1.00 87.75 233 GLU A O 1
ATOM 1681 N N . ALA A 1 234 ? 3.100 -7.936 20.212 1.00 91.56 234 ALA A N 1
ATOM 1682 C CA . ALA A 1 234 ? 4.458 -7.388 20.150 1.00 91.56 234 ALA A CA 1
ATOM 1683 C C . ALA A 1 234 ? 5.078 -7.457 18.742 1.00 91.56 234 ALA A C 1
ATOM 1685 O O . ALA A 1 234 ? 5.789 -6.534 18.345 1.00 91.56 234 ALA A O 1
ATOM 1686 N N . TRP A 1 235 ? 4.774 -8.507 17.973 1.00 92.50 235 TRP A N 1
ATOM 1687 C CA . TRP A 1 235 ? 5.296 -8.684 16.616 1.00 92.50 235 TRP A CA 1
ATOM 1688 C C . TRP A 1 235 ? 4.782 -7.608 15.644 1.00 92.50 235 TRP A C 1
ATOM 1690 O O . TRP A 1 235 ? 5.538 -7.148 14.793 1.00 92.50 235 TRP A O 1
ATOM 1700 N N . LEU A 1 236 ? 3.533 -7.142 15.799 1.00 92.88 236 LEU A N 1
ATOM 1701 C CA . LEU A 1 236 ? 2.975 -6.057 14.979 1.00 92.88 236 LEU A CA 1
ATOM 1702 C C . LEU A 1 236 ? 3.650 -4.725 15.286 1.00 92.88 236 LEU A C 1
ATOM 1704 O O . LEU A 1 236 ? 4.025 -3.995 14.369 1.00 92.88 236 LEU A O 1
ATOM 1708 N N . ARG A 1 237 ? 3.860 -4.426 16.575 1.00 93.62 237 ARG A N 1
ATOM 1709 C CA . ARG A 1 237 ? 4.622 -3.237 16.980 1.00 93.62 237 ARG A CA 1
ATOM 1710 C C . ARG A 1 237 ? 6.045 -3.287 16.437 1.00 93.62 237 ARG A C 1
ATOM 1712 O O . ARG A 1 237 ? 6.510 -2.298 15.881 1.00 93.62 237 ARG A O 1
ATOM 1719 N N . ALA A 1 238 ? 6.715 -4.436 16.541 1.00 95.88 238 ALA A N 1
ATOM 1720 C CA . ALA A 1 238 ? 8.046 -4.628 15.973 1.00 95.88 238 ALA A CA 1
ATOM 1721 C C . ALA A 1 238 ? 8.055 -4.386 14.455 1.00 95.88 238 ALA A C 1
ATOM 1723 O O . ALA A 1 238 ? 8.914 -3.662 13.960 1.00 95.88 238 ALA A O 1
ATOM 1724 N N . ALA A 1 239 ? 7.063 -4.904 13.726 1.00 96.62 239 ALA A N 1
ATOM 1725 C CA . ALA A 1 239 ? 6.925 -4.667 12.293 1.00 96.62 239 ALA A CA 1
ATOM 1726 C C . ALA A 1 239 ? 6.745 -3.172 11.959 1.00 96.62 239 ALA A C 1
ATOM 1728 O O . ALA A 1 239 ? 7.384 -2.675 11.032 1.00 96.62 239 ALA A O 1
ATOM 1729 N N . TRP A 1 240 ? 5.956 -2.424 12.739 1.00 97.56 240 TRP A N 1
ATOM 1730 C CA . TRP A 1 240 ? 5.850 -0.969 12.579 1.00 97.56 240 TRP A CA 1
ATOM 1731 C C . TRP A 1 240 ? 7.164 -0.235 12.847 1.00 97.56 240 TRP A C 1
ATOM 1733 O O . TRP A 1 240 ? 7.518 0.663 12.084 1.00 97.56 240 TRP A O 1
ATOM 1743 N N . PHE A 1 241 ? 7.907 -0.614 13.891 1.00 97.88 241 PHE A N 1
ATOM 1744 C CA . PHE A 1 241 ? 9.223 -0.028 14.158 1.00 97.88 241 PHE A CA 1
ATOM 1745 C C . PHE A 1 241 ? 10.223 -0.321 13.039 1.00 97.88 241 PHE A C 1
ATOM 1747 O O . PHE A 1 241 ? 10.993 0.563 12.677 1.00 97.88 241 PHE A O 1
ATOM 1754 N N . LEU A 1 242 ? 10.181 -1.519 12.450 1.00 97.38 242 LEU A N 1
ATOM 1755 C CA . LEU A 1 242 ? 11.014 -1.868 11.298 1.00 97.38 242 LEU A CA 1
ATOM 1756 C C . LEU A 1 242 ? 10.666 -1.020 10.067 1.00 97.38 242 LEU A C 1
ATOM 1758 O O . LEU A 1 242 ? 11.573 -0.522 9.403 1.00 97.38 242 LEU A O 1
ATOM 1762 N N . VAL A 1 243 ? 9.378 -0.773 9.796 1.00 97.62 243 VAL A N 1
ATOM 1763 C CA . VAL A 1 243 ? 8.961 0.173 8.743 1.00 97.62 243 VAL A CA 1
ATOM 1764 C C . VAL A 1 243 ? 9.466 1.582 9.052 1.00 97.62 243 VAL A C 1
ATOM 1766 O O . VAL A 1 243 ? 10.047 2.224 8.182 1.00 97.62 243 VAL A O 1
ATOM 1769 N N . ALA A 1 244 ? 9.273 2.068 10.279 1.00 97.81 244 ALA A N 1
ATOM 1770 C CA . ALA A 1 244 ? 9.714 3.400 10.685 1.00 97.81 244 ALA A CA 1
ATOM 1771 C C . ALA A 1 244 ? 11.233 3.580 10.532 1.00 97.81 244 ALA A C 1
ATOM 1773 O O . ALA A 1 244 ? 11.689 4.605 10.017 1.00 97.81 244 ALA A O 1
ATOM 1774 N N . ALA A 1 245 ? 12.010 2.566 10.923 1.00 96.44 245 ALA A N 1
ATOM 1775 C CA . ALA A 1 245 ? 13.454 2.528 10.735 1.00 96.44 245 ALA A CA 1
ATOM 1776 C C . ALA A 1 245 ? 13.830 2.509 9.246 1.00 96.44 245 ALA A C 1
ATOM 1778 O O . ALA A 1 245 ? 14.695 3.276 8.836 1.00 96.44 245 ALA A O 1
ATOM 1779 N N . GLY A 1 246 ? 13.146 1.708 8.422 1.00 94.75 246 GLY A N 1
ATOM 1780 C CA . GLY A 1 246 ? 13.366 1.654 6.975 1.00 94.75 246 GLY A CA 1
ATOM 1781 C C . GLY A 1 246 ? 13.084 2.984 6.270 1.00 94.75 246 GLY A C 1
ATOM 1782 O O . GLY A 1 246 ? 13.923 3.461 5.511 1.00 94.75 246 GLY A O 1
ATOM 1783 N N . LEU A 1 247 ? 11.947 3.630 6.561 1.00 96.06 247 LEU A N 1
ATOM 1784 C CA . LEU A 1 247 ? 11.604 4.949 6.006 1.00 96.06 247 LEU A CA 1
ATOM 1785 C C . LEU A 1 247 ? 12.631 6.013 6.419 1.00 96.06 247 LEU A C 1
ATOM 1787 O O . LEU A 1 247 ? 13.071 6.800 5.584 1.00 96.06 247 LEU A O 1
ATOM 1791 N N . SER A 1 248 ? 13.063 5.991 7.683 1.00 96.88 248 SER A N 1
ATOM 1792 C CA . SER A 1 248 ? 14.107 6.891 8.190 1.00 96.88 248 SER A CA 1
ATOM 1793 C C . SER A 1 248 ? 15.460 6.624 7.520 1.00 96.88 248 SER A C 1
ATOM 1795 O O . SER A 1 248 ? 16.148 7.559 7.123 1.00 96.88 248 SER A O 1
ATOM 1797 N N . GLY A 1 249 ? 15.825 5.354 7.326 1.00 94.81 249 GLY A N 1
ATOM 1798 C CA . GLY A 1 249 ? 17.046 4.953 6.628 1.00 94.81 249 GLY A CA 1
ATOM 1799 C C . GLY A 1 249 ? 17.060 5.382 5.160 1.00 94.81 249 GLY A C 1
ATOM 1800 O O . GLY A 1 249 ? 18.075 5.887 4.688 1.00 94.81 249 GLY A O 1
ATOM 1801 N N . MET A 1 250 ? 15.934 5.255 4.449 1.00 93.50 250 MET A N 1
ATOM 1802 C CA . MET A 1 250 ? 15.792 5.757 3.074 1.00 93.50 250 MET A CA 1
ATOM 1803 C C . MET A 1 250 ? 15.874 7.287 3.014 1.00 93.50 250 MET A C 1
ATOM 1805 O O . MET A 1 250 ? 16.561 7.838 2.153 1.00 93.50 250 MET A O 1
ATOM 1809 N N . ALA A 1 251 ? 15.235 7.988 3.957 1.00 95.62 251 ALA A N 1
ATOM 1810 C CA . ALA A 1 251 ? 15.307 9.446 4.043 1.00 95.62 251 ALA A CA 1
ATOM 1811 C C . ALA A 1 251 ? 16.748 9.947 4.230 1.00 95.62 251 ALA A C 1
ATOM 1813 O O . ALA A 1 251 ? 17.158 10.898 3.566 1.00 95.62 251 ALA A O 1
ATOM 1814 N N . LEU A 1 252 ? 17.517 9.264 5.084 1.00 96.06 252 LEU A N 1
ATOM 1815 C CA . LEU A 1 252 ? 18.916 9.570 5.393 1.00 96.06 252 LEU A CA 1
ATOM 1816 C C . LEU A 1 252 ? 19.917 9.050 4.345 1.00 96.06 252 LEU A C 1
ATOM 1818 O O . LEU A 1 252 ? 21.109 9.304 4.475 1.00 96.06 252 LEU A O 1
ATOM 1822 N N . GLY A 1 253 ? 19.463 8.317 3.322 1.00 92.81 253 GLY A N 1
ATOM 1823 C CA . GLY A 1 253 ? 20.337 7.744 2.292 1.00 92.81 253 GLY A CA 1
ATOM 1824 C C . GLY A 1 253 ? 21.165 6.538 2.753 1.00 92.81 253 GLY A C 1
ATOM 1825 O O . GLY A 1 253 ? 22.095 6.141 2.060 1.00 92.81 253 GLY A O 1
ATOM 1826 N N . VAL A 1 254 ? 20.829 5.940 3.901 1.00 93.00 254 VAL A N 1
ATOM 1827 C CA . VAL A 1 254 ? 21.470 4.713 4.413 1.00 93.00 254 VAL A CA 1
ATOM 1828 C C . VAL A 1 254 ? 21.039 3.491 3.599 1.00 93.00 254 VAL A C 1
ATOM 1830 O O . VAL A 1 254 ? 21.822 2.568 3.394 1.00 93.00 254 VAL A O 1
ATOM 1833 N N . LEU A 1 255 ? 19.786 3.481 3.133 1.00 90.56 255 LEU A N 1
ATOM 1834 C CA . LEU A 1 255 ? 19.263 2.454 2.235 1.00 90.56 255 LEU A CA 1
ATOM 1835 C C . LEU A 1 255 ? 19.211 2.998 0.803 1.00 90.56 255 LEU A C 1
ATOM 1837 O O . LEU A 1 255 ? 18.660 4.086 0.603 1.00 90.56 255 LEU A O 1
ATOM 1841 N N . PRO A 1 256 ? 19.746 2.267 -0.193 1.00 88.75 256 PRO A N 1
ATOM 1842 C CA . PRO A 1 256 ? 19.747 2.734 -1.568 1.00 88.75 256 PRO A CA 1
ATOM 1843 C C . PRO A 1 256 ? 18.342 2.650 -2.168 1.00 88.75 256 PRO A C 1
ATOM 1845 O O . PRO A 1 256 ? 17.630 1.658 -1.995 1.00 88.75 256 PRO A O 1
ATOM 1848 N N . ASP A 1 257 ? 17.970 3.677 -2.928 1.00 87.12 257 ASP A N 1
ATOM 1849 C CA . ASP A 1 257 ? 16.688 3.756 -3.630 1.00 87.12 257 ASP A CA 1
ATOM 1850 C C . ASP A 1 257 ? 16.745 2.971 -4.948 1.00 87.12 257 ASP A C 1
ATOM 1852 O O . ASP A 1 257 ? 16.818 3.513 -6.049 1.00 87.12 257 ASP A O 1
ATOM 1856 N N . THR A 1 258 ? 16.829 1.648 -4.817 1.00 89.62 258 THR A N 1
ATOM 1857 C CA . THR A 1 258 ? 16.846 0.720 -5.950 1.00 89.62 258 THR A CA 1
ATOM 1858 C C . THR A 1 258 ? 15.532 -0.038 -6.026 1.00 89.62 258 THR A C 1
ATOM 1860 O O . THR A 1 258 ? 14.902 -0.346 -5.012 1.00 89.62 258 THR A O 1
ATOM 1863 N N . HIS A 1 259 ? 15.134 -0.415 -7.241 1.00 87.94 259 HIS A N 1
ATOM 1864 C CA . HIS A 1 259 ? 13.885 -1.137 -7.477 1.00 87.94 259 HIS A CA 1
ATOM 1865 C C . HIS A 1 259 ? 13.699 -2.392 -6.583 1.00 87.94 259 HIS A C 1
ATOM 1867 O O . HIS A 1 259 ? 12.614 -2.544 -6.017 1.00 87.94 259 HIS A O 1
ATOM 1873 N N . PRO A 1 260 ? 14.710 -3.265 -6.355 1.00 91.56 260 PRO A N 1
ATOM 1874 C CA . PRO A 1 260 ? 14.574 -4.392 -5.426 1.00 91.56 260 PRO A CA 1
ATOM 1875 C C . PRO A 1 260 ? 14.281 -3.974 -3.977 1.00 91.56 260 PRO A C 1
ATOM 1877 O O . PRO A 1 260 ? 13.412 -4.570 -3.336 1.00 91.56 260 PRO A O 1
ATOM 1880 N N . VAL A 1 261 ? 14.952 -2.930 -3.478 1.00 91.88 261 VAL A N 1
ATOM 1881 C CA . VAL A 1 261 ? 14.768 -2.413 -2.111 1.00 91.88 261 VAL A CA 1
ATOM 1882 C C . VAL A 1 261 ? 13.365 -1.846 -1.943 1.00 91.88 261 VAL A C 1
ATOM 1884 O O . VAL A 1 261 ? 12.675 -2.213 -0.992 1.00 91.88 261 VAL A O 1
ATOM 1887 N N . VAL A 1 262 ? 12.906 -1.030 -2.895 1.00 89.88 262 VAL A N 1
ATOM 1888 C CA . VAL A 1 262 ? 11.554 -0.450 -2.888 1.00 89.88 262 VAL A CA 1
ATOM 1889 C C . VAL A 1 262 ? 10.491 -1.545 -2.907 1.00 89.88 262 VAL A C 1
ATOM 1891 O O . VAL A 1 262 ? 9.557 -1.522 -2.104 1.00 89.88 262 VAL A O 1
ATOM 1894 N N . ILE A 1 263 ? 10.652 -2.559 -3.763 1.00 91.00 263 ILE A N 1
ATOM 1895 C CA . ILE A 1 263 ? 9.750 -3.712 -3.790 1.00 91.00 263 ILE A CA 1
ATOM 1896 C C . ILE A 1 263 ? 9.740 -4.421 -2.432 1.00 91.00 263 ILE A C 1
ATOM 1898 O O . ILE A 1 263 ? 8.658 -4.705 -1.916 1.00 91.00 263 ILE A O 1
ATOM 1902 N N . GLY A 1 264 ? 10.910 -4.722 -1.860 1.00 93.38 264 GLY A N 1
ATOM 1903 C CA . GLY A 1 264 ? 11.021 -5.370 -0.553 1.00 93.38 264 GLY A CA 1
ATOM 1904 C C . GLY A 1 264 ? 10.335 -4.565 0.550 1.00 93.38 264 GLY A C 1
ATOM 1905 O O . GLY A 1 264 ? 9.553 -5.124 1.317 1.00 93.38 264 GLY A O 1
ATOM 1906 N N . ALA A 1 265 ? 10.551 -3.250 0.576 1.00 93.25 265 ALA A N 1
ATOM 1907 C CA . ALA A 1 265 ? 9.951 -2.335 1.540 1.00 93.25 265 ALA A CA 1
ATOM 1908 C C . ALA A 1 265 ? 8.421 -2.275 1.418 1.00 93.25 265 ALA A C 1
ATOM 1910 O O . ALA A 1 265 ? 7.726 -2.410 2.425 1.00 93.25 265 ALA A O 1
ATOM 1911 N N . ILE A 1 266 ? 7.883 -2.140 0.199 1.00 92.75 266 ILE A N 1
ATOM 1912 C CA . ILE A 1 266 ? 6.431 -2.126 -0.038 1.00 92.75 266 ILE A CA 1
ATOM 1913 C C . ILE A 1 266 ? 5.806 -3.454 0.392 1.00 92.75 266 ILE A C 1
ATOM 1915 O O . ILE A 1 266 ? 4.806 -3.453 1.107 1.00 92.75 266 ILE A O 1
ATOM 1919 N N . HIS A 1 267 ? 6.400 -4.589 0.009 1.00 96.62 267 HIS A N 1
ATOM 1920 C CA . HIS A 1 267 ? 5.883 -5.902 0.400 1.00 96.62 267 HIS A CA 1
ATOM 1921 C C . HIS A 1 267 ? 5.942 -6.096 1.916 1.00 96.62 267 HIS A C 1
ATOM 1923 O O . HIS A 1 267 ? 4.985 -6.609 2.489 1.00 96.62 267 HIS A O 1
ATOM 1929 N N . PHE A 1 268 ? 7.015 -5.651 2.576 1.00 97.75 268 PHE A N 1
ATOM 1930 C CA . PHE A 1 268 ? 7.138 -5.741 4.030 1.00 97.75 268 PHE A CA 1
ATOM 1931 C C . PHE A 1 268 ? 6.077 -4.888 4.724 1.00 97.75 268 PHE A C 1
ATOM 1933 O O . PHE A 1 268 ? 5.378 -5.383 5.603 1.00 97.75 268 PHE A O 1
ATOM 1940 N N . LEU A 1 269 ? 5.910 -3.634 4.292 1.00 97.69 269 LEU A N 1
ATOM 1941 C CA . LEU A 1 269 ? 4.896 -2.715 4.807 1.00 97.69 269 LEU A CA 1
ATOM 1942 C C . LEU A 1 269 ? 3.482 -3.287 4.649 1.00 97.69 269 LEU A C 1
ATOM 1944 O O . LEU A 1 269 ? 2.709 -3.310 5.608 1.00 97.69 269 LEU A O 1
ATOM 1948 N N . VAL A 1 270 ? 3.155 -3.747 3.440 1.00 97.44 270 VAL A N 1
ATOM 1949 C CA . VAL A 1 270 ? 1.828 -4.258 3.094 1.00 97.44 270 VAL A CA 1
ATOM 1950 C C . VAL A 1 270 ? 1.544 -5.563 3.828 1.00 97.44 270 VAL A C 1
ATOM 1952 O O . VAL A 1 270 ? 0.557 -5.640 4.553 1.00 97.44 270 VAL A O 1
ATOM 1955 N N . LEU A 1 271 ? 2.392 -6.580 3.669 1.00 96.50 271 LEU A N 1
ATOM 1956 C CA . LEU A 1 271 ? 2.141 -7.916 4.213 1.00 96.50 271 LEU A CA 1
ATOM 1957 C C . LEU A 1 271 ? 2.361 -7.975 5.724 1.00 96.50 271 LEU A C 1
ATOM 1959 O O . LEU A 1 271 ? 1.657 -8.712 6.406 1.00 96.50 271 LEU A O 1
ATOM 1963 N N . GLY A 1 272 ? 3.305 -7.207 6.262 1.00 95.19 272 GLY A N 1
ATOM 1964 C CA . GLY A 1 272 ? 3.581 -7.158 7.692 1.00 95.19 272 GLY A CA 1
ATOM 1965 C C . GLY A 1 272 ? 2.546 -6.312 8.441 1.00 95.19 272 GLY A C 1
ATOM 1966 O O . GLY A 1 272 ? 1.448 -6.793 8.739 1.00 95.19 272 GLY A O 1
ATOM 1967 N N . PRO A 1 273 ? 2.875 -5.060 8.795 1.00 96.00 273 PRO A N 1
ATOM 1968 C CA . PRO A 1 273 ? 2.070 -4.299 9.738 1.00 96.00 273 PRO A CA 1
ATOM 1969 C C . PRO A 1 273 ? 0.737 -3.783 9.173 1.00 96.00 273 PRO A C 1
ATOM 1971 O O . PRO A 1 273 ? -0.218 -3.661 9.941 1.00 96.00 273 PRO A O 1
ATOM 1974 N N . VAL A 1 274 ? 0.617 -3.507 7.865 1.00 96.94 274 VAL A N 1
ATOM 1975 C CA . VAL A 1 274 ? -0.652 -3.023 7.283 1.00 96.94 274 VAL A CA 1
ATOM 1976 C C . VAL A 1 274 ? -1.692 -4.137 7.251 1.00 96.94 274 VAL A C 1
ATOM 1978 O O . VAL A 1 274 ? -2.755 -3.999 7.855 1.00 96.94 274 VAL A O 1
ATOM 1981 N N . LEU A 1 275 ? -1.401 -5.258 6.586 1.00 94.12 275 LEU A N 1
ATOM 1982 C CA . LEU A 1 275 ? -2.342 -6.372 6.496 1.00 94.12 275 LEU A CA 1
ATOM 1983 C C . LEU A 1 275 ? -2.546 -7.024 7.866 1.00 94.12 275 LEU A C 1
ATOM 1985 O O . LEU A 1 275 ? -3.681 -7.307 8.241 1.00 94.12 275 LEU A O 1
ATOM 1989 N N . GLY A 1 276 ? -1.486 -7.167 8.665 1.00 91.19 276 GLY A N 1
ATOM 1990 C CA . GLY A 1 276 ? -1.602 -7.621 10.046 1.00 91.19 276 GLY A CA 1
ATOM 1991 C C . GLY A 1 276 ? -2.479 -6.697 10.904 1.00 91.19 276 GLY A C 1
ATOM 1992 O O . GLY A 1 276 ? -3.376 -7.163 11.600 1.00 91.19 276 GLY A O 1
ATOM 1993 N N . GLY A 1 277 ? -2.312 -5.380 10.788 1.00 91.88 277 GLY A N 1
ATOM 1994 C CA . GLY A 1 277 ? -3.120 -4.395 11.505 1.00 91.88 277 GLY A CA 1
ATOM 1995 C C . GLY A 1 277 ? -4.575 -4.324 11.051 1.00 91.88 277 GLY A C 1
ATOM 1996 O O . GLY A 1 277 ? -5.463 -4.112 11.871 1.00 91.88 277 GLY A O 1
ATOM 1997 N N . LEU A 1 278 ? -4.848 -4.519 9.762 1.00 91.12 278 LEU A N 1
ATOM 1998 C CA . LEU A 1 278 ? -6.197 -4.421 9.205 1.00 91.12 278 LEU A CA 1
ATOM 1999 C C . LEU A 1 278 ? -6.990 -5.727 9.296 1.00 91.12 278 LEU A C 1
ATOM 2001 O O . LEU A 1 278 ? -8.204 -5.694 9.518 1.00 91.12 278 LEU A O 1
ATOM 2005 N N . ALA A 1 279 ? -6.333 -6.869 9.093 1.00 87.31 279 ALA A N 1
ATOM 2006 C CA . ALA A 1 279 ? -6.968 -8.182 9.028 1.00 87.31 279 ALA A CA 1
ATOM 2007 C C . ALA A 1 279 ? -6.808 -8.976 10.330 1.00 87.31 279 ALA A C 1
ATOM 2009 O O . ALA A 1 279 ? -7.777 -9.607 10.751 1.00 87.31 279 ALA A O 1
ATOM 2010 N N . LEU A 1 280 ? -5.637 -8.907 10.975 1.00 77.12 280 LEU A N 1
ATOM 2011 C CA . LEU A 1 280 ? -5.270 -9.742 12.127 1.00 77.12 280 LEU A CA 1
ATOM 2012 C C . LEU A 1 280 ? -5.399 -9.032 13.485 1.00 77.12 280 LEU A C 1
ATOM 2014 O O . LEU A 1 280 ? -5.153 -9.663 14.503 1.00 77.12 280 LEU A O 1
ATOM 2018 N N . SER A 1 281 ? -5.801 -7.760 13.555 1.00 64.75 281 SER A N 1
ATOM 2019 C CA . SER A 1 281 ? -6.093 -7.104 14.838 1.00 64.75 281 SER A CA 1
ATOM 2020 C C . SER A 1 281 ? -7.465 -7.562 15.378 1.00 64.75 281 SER A C 1
ATOM 2022 O O . SER A 1 281 ? -8.523 -7.242 14.827 1.00 64.75 281 SER A O 1
ATOM 2024 N N . GLY A 1 282 ? -7.468 -8.393 16.431 1.00 61.06 282 GLY A N 1
ATOM 2025 C CA . GLY A 1 282 ? -8.689 -8.909 17.078 1.00 61.06 282 GLY A CA 1
ATOM 2026 C C . GLY A 1 282 ? -8.550 -10.328 17.647 1.00 61.06 282 GLY A C 1
ATOM 2027 O O . GLY A 1 282 ? -7.486 -10.918 17.599 1.00 61.06 282 GLY A O 1
ATOM 2028 N N . ARG A 1 283 ? -9.621 -10.932 18.180 1.00 51.53 283 ARG A N 1
ATOM 2029 C CA . ARG A 1 283 ? -9.601 -12.258 18.857 1.00 51.53 283 ARG A CA 1
ATOM 2030 C C . ARG A 1 283 ? -9.451 -13.485 17.922 1.00 51.53 283 ARG A C 1
ATOM 2032 O O . ARG A 1 283 ? -9.951 -14.561 18.236 1.00 51.53 283 ARG A O 1
ATOM 2039 N N . GLY A 1 284 ? -8.809 -13.319 16.766 1.00 50.97 284 GLY A N 1
ATOM 2040 C CA . GLY A 1 284 ? -8.560 -14.366 15.760 1.00 50.97 284 GLY A CA 1
ATOM 2041 C C . GLY A 1 284 ? -7.119 -14.373 15.235 1.00 50.97 284 GLY A C 1
ATOM 2042 O O . GLY A 1 284 ? -6.867 -14.905 14.157 1.00 50.97 284 GLY A O 1
ATOM 2043 N N . VAL A 1 285 ? -6.192 -13.730 15.958 1.00 57.81 285 VAL A N 1
ATOM 2044 C CA . VAL A 1 285 ? -4.760 -13.701 15.618 1.00 57.81 285 VAL A CA 1
ATOM 2045 C C . VAL A 1 285 ? -4.177 -15.100 15.811 1.00 57.81 285 VAL A C 1
ATOM 2047 O O . VAL A 1 285 ? -4.530 -15.774 16.784 1.00 57.81 285 VAL A O 1
ATOM 2050 N N . PRO A 1 286 ? -3.211 -15.518 14.979 1.00 59.78 286 PRO A N 1
ATOM 2051 C CA . PRO A 1 286 ? -2.210 -16.466 15.441 1.00 59.78 286 PRO A CA 1
ATOM 2052 C C . PRO A 1 286 ? -1.691 -15.995 16.808 1.00 59.78 286 PRO A C 1
ATOM 2054 O O . PRO A 1 286 ? -1.345 -14.821 16.947 1.00 59.78 286 PRO A O 1
ATOM 2057 N N . GLY A 1 287 ? -1.634 -16.867 17.822 1.00 69.44 287 GLY A N 1
ATOM 2058 C CA . GLY A 1 287 ? -0.995 -16.503 19.096 1.00 69.44 287 GLY A CA 1
ATOM 2059 C C . GLY A 1 287 ? 0.409 -15.929 18.853 1.00 69.44 287 GLY A C 1
ATOM 2060 O O . GLY A 1 287 ? 0.969 -16.145 17.778 1.00 69.44 287 GLY A O 1
ATOM 2061 N N . SER A 1 288 ? 0.999 -15.213 19.816 1.00 81.25 288 SER A N 1
ATOM 2062 C CA . SER A 1 288 ? 2.240 -14.436 19.602 1.00 81.25 288 SER A CA 1
ATOM 2063 C C . SER A 1 288 ? 3.318 -15.167 18.779 1.00 81.25 288 SER A C 1
ATOM 2065 O O . SER A 1 288 ? 3.896 -14.581 17.866 1.00 81.25 288 SER A O 1
ATOM 2067 N N . ARG A 1 289 ? 3.513 -16.475 19.014 1.00 87.94 289 ARG A N 1
ATOM 2068 C CA . ARG A 1 289 ? 4.391 -17.358 18.222 1.00 87.94 289 ARG A CA 1
ATOM 2069 C C . ARG A 1 289 ? 4.039 -17.399 16.732 1.00 87.94 289 ARG A C 1
ATOM 2071 O O . ARG A 1 289 ? 4.917 -17.203 15.905 1.00 87.94 289 ARG A O 1
ATOM 2078 N N . GLY A 1 290 ? 2.778 -17.638 16.381 1.00 88.25 290 GLY A N 1
ATOM 2079 C CA . GLY A 1 290 ? 2.323 -17.669 14.989 1.00 88.25 290 GLY A CA 1
ATOM 2080 C C . GLY A 1 290 ? 2.468 -16.315 14.291 1.00 88.25 290 GLY A C 1
ATOM 2081 O O . GLY A 1 290 ? 2.813 -16.269 13.115 1.00 88.25 290 GLY A O 1
ATOM 2082 N N . GLY A 1 291 ? 2.293 -15.214 15.027 1.00 90.56 291 GLY A N 1
ATOM 2083 C CA . GLY A 1 291 ? 2.557 -13.868 14.519 1.00 90.56 291 GLY A CA 1
ATOM 2084 C C . GLY A 1 291 ? 4.035 -13.625 14.200 1.00 90.56 291 GLY A C 1
ATOM 2085 O O . GLY A 1 291 ? 4.362 -13.107 13.134 1.00 90.56 291 GLY A O 1
ATOM 2086 N N . TRP A 1 292 ? 4.941 -14.070 15.075 1.00 94.06 292 TRP A N 1
ATOM 2087 C CA . TRP A 1 292 ? 6.384 -14.023 14.817 1.00 94.06 292 TRP A CA 1
ATOM 2088 C C . TRP A 1 292 ? 6.813 -14.931 13.662 1.00 94.06 292 TRP A C 1
ATOM 2090 O O . TRP A 1 292 ? 7.626 -14.510 12.844 1.00 94.06 292 TRP A O 1
ATOM 2100 N N . LEU A 1 293 ? 6.248 -16.138 13.551 1.00 94.19 293 LEU A N 1
ATOM 2101 C CA . LEU A 1 293 ? 6.498 -17.034 12.415 1.00 94.19 293 LEU A CA 1
ATOM 2102 C C . LEU A 1 293 ? 6.046 -16.399 11.095 1.00 94.19 293 LEU A C 1
ATOM 2104 O O . LEU A 1 293 ? 6.789 -16.421 10.116 1.00 94.19 293 LEU A O 1
ATOM 2108 N N . TYR A 1 294 ? 4.865 -15.775 11.086 1.00 94.06 294 TYR A N 1
ATOM 2109 C CA . TYR A 1 294 ? 4.370 -15.034 9.931 1.00 94.06 294 TYR A CA 1
ATOM 2110 C C . TYR A 1 294 ? 5.292 -13.865 9.563 1.00 94.06 294 TYR A C 1
ATOM 2112 O O . TYR A 1 294 ? 5.685 -13.732 8.405 1.00 94.06 294 TYR A O 1
ATOM 2120 N N . LEU A 1 295 ? 5.695 -13.047 10.541 1.00 95.31 295 LEU A N 1
ATOM 2121 C CA . LEU A 1 295 ? 6.636 -11.951 10.305 1.00 95.31 295 LEU A CA 1
ATOM 2122 C C . LEU A 1 295 ? 7.989 -12.465 9.788 1.00 95.31 295 LEU A C 1
ATOM 2124 O O . LEU A 1 295 ? 8.581 -11.840 8.913 1.00 95.31 295 LEU A O 1
ATOM 2128 N N . GLY A 1 296 ? 8.442 -13.623 10.274 1.00 96.94 296 GLY A N 1
ATOM 2129 C CA . GLY A 1 296 ? 9.606 -14.333 9.751 1.00 96.94 296 GLY A CA 1
ATOM 2130 C C . GLY A 1 296 ? 9.443 -14.706 8.277 1.00 96.94 296 GLY A C 1
ATOM 2131 O O . GLY A 1 296 ? 10.327 -14.404 7.481 1.00 96.94 296 GLY A O 1
ATOM 2132 N N . ALA A 1 297 ? 8.299 -15.273 7.879 1.00 97.19 297 ALA A N 1
ATOM 2133 C CA . ALA A 1 297 ? 8.000 -15.583 6.477 1.00 97.19 297 ALA A CA 1
ATOM 2134 C C . ALA A 1 297 ? 7.985 -14.325 5.589 1.00 97.19 297 ALA A C 1
ATOM 2136 O O . ALA A 1 297 ? 8.560 -14.329 4.498 1.00 97.19 297 ALA A O 1
ATOM 2137 N N . VAL A 1 298 ? 7.399 -13.224 6.076 1.00 97.75 298 VAL A N 1
ATOM 2138 C CA . VAL A 1 298 ? 7.464 -11.917 5.399 1.00 97.75 298 VAL A CA 1
ATOM 2139 C C . VAL A 1 298 ? 8.919 -11.445 5.285 1.00 97.75 298 VAL A C 1
ATOM 2141 O O . VAL A 1 298 ? 9.331 -11.011 4.215 1.00 97.75 298 VAL A O 1
ATOM 2144 N N . GLY A 1 299 ? 9.730 -11.600 6.333 1.00 97.69 299 GLY A N 1
ATOM 2145 C CA . GLY A 1 299 ? 11.160 -11.286 6.307 1.00 97.69 299 GLY A CA 1
ATOM 2146 C C . GLY A 1 299 ? 11.941 -12.108 5.277 1.00 97.69 299 GLY A C 1
ATOM 2147 O O . GLY A 1 299 ? 12.726 -11.541 4.521 1.00 97.69 299 GLY A O 1
ATOM 2148 N N . VAL A 1 300 ? 11.682 -13.417 5.178 1.00 97.94 300 VAL A N 1
ATOM 2149 C CA . VAL A 1 300 ? 12.279 -14.303 4.159 1.00 97.94 300 VAL A CA 1
ATOM 2150 C C . VAL A 1 300 ? 11.881 -13.870 2.743 1.00 97.94 300 VAL A C 1
ATOM 2152 O O . VAL A 1 300 ? 12.683 -13.981 1.822 1.00 97.94 300 VAL A O 1
ATOM 2155 N N . LEU A 1 301 ? 10.678 -13.321 2.552 1.00 97.50 301 LEU A N 1
ATOM 2156 C CA . LEU A 1 301 ? 10.264 -12.746 1.271 1.00 97.50 301 LEU A CA 1
ATOM 2157 C C . LEU A 1 301 ? 11.019 -11.444 0.950 1.00 97.50 301 LEU A C 1
ATOM 2159 O O . LEU A 1 301 ? 11.444 -11.251 -0.191 1.00 97.50 301 LEU A O 1
ATOM 2163 N N . THR A 1 302 ? 11.149 -10.535 1.918 1.00 97.44 302 THR A N 1
ATOM 2164 C CA . THR A 1 302 ? 11.498 -9.129 1.649 1.00 97.44 302 THR A CA 1
ATOM 2165 C C . THR A 1 302 ? 12.963 -8.789 1.879 1.00 97.44 302 THR A C 1
ATOM 2167 O O . THR A 1 302 ? 13.521 -8.001 1.117 1.00 97.44 302 THR A O 1
ATOM 2170 N N . LEU A 1 303 ? 13.612 -9.376 2.888 1.00 96.88 303 LEU A N 1
ATOM 2171 C CA . LEU A 1 303 ? 15.018 -9.104 3.200 1.00 96.88 303 LEU A CA 1
ATOM 2172 C C . LEU A 1 303 ? 15.961 -9.484 2.045 1.00 96.88 303 LEU A C 1
ATOM 2174 O O . LEU A 1 303 ? 16.819 -8.665 1.719 1.00 96.88 303 LEU A O 1
ATOM 2178 N N . PRO A 1 304 ? 15.795 -10.629 1.348 1.00 97.44 304 PRO A N 1
ATOM 2179 C CA . PRO A 1 304 ? 16.635 -10.939 0.194 1.00 97.44 304 PRO A CA 1
ATOM 2180 C C . PRO A 1 304 ? 16.547 -9.896 -0.924 1.00 97.44 304 PRO A C 1
ATOM 2182 O O . PRO A 1 304 ? 17.532 -9.673 -1.616 1.00 97.44 304 PRO A O 1
ATOM 2185 N N . LEU A 1 305 ? 15.405 -9.220 -1.084 1.00 94.56 305 LEU A N 1
ATOM 2186 C CA . LEU A 1 305 ? 15.239 -8.161 -2.086 1.00 94.56 305 LEU A CA 1
ATOM 2187 C C . LEU A 1 305 ? 16.018 -6.899 -1.709 1.00 94.56 305 LEU A C 1
ATOM 2189 O O . LEU A 1 305 ? 16.616 -6.261 -2.571 1.00 94.56 305 LEU A O 1
ATOM 2193 N N . VAL A 1 306 ? 16.064 -6.575 -0.415 1.00 93.88 306 VAL A N 1
ATOM 2194 C CA . VAL A 1 306 ? 16.918 -5.496 0.094 1.00 93.88 306 VAL A CA 1
ATOM 2195 C C . VAL A 1 306 ? 18.390 -5.851 -0.112 1.00 93.88 306 VAL A C 1
ATOM 2197 O O . VAL A 1 306 ? 19.137 -5.050 -0.661 1.00 93.88 306 VAL A O 1
ATOM 2200 N N . LEU A 1 307 ? 18.793 -7.076 0.244 1.00 95.75 307 LEU A N 1
ATOM 2201 C CA . LEU A 1 307 ? 20.158 -7.566 0.030 1.00 95.75 307 LEU A CA 1
ATOM 2202 C C . LEU A 1 307 ? 20.545 -7.562 -1.454 1.00 95.75 307 LEU A C 1
ATOM 2204 O O . LEU A 1 307 ? 21.677 -7.227 -1.788 1.00 95.75 307 LEU A O 1
ATOM 2208 N N . GLN A 1 308 ? 19.612 -7.883 -2.353 1.00 94.12 308 GLN A N 1
ATOM 2209 C CA . GLN A 1 308 ? 19.837 -7.804 -3.795 1.00 94.12 308 GLN A CA 1
ATOM 2210 C C . GLN A 1 308 ? 20.174 -6.372 -4.235 1.00 94.12 308 GLN A C 1
ATOM 2212 O O . GLN A 1 308 ? 21.110 -6.178 -5.006 1.00 94.12 308 GLN A O 1
ATOM 2217 N N . GLY A 1 309 ? 19.464 -5.364 -3.717 1.00 90.69 309 GLY A N 1
ATOM 2218 C CA . GLY A 1 309 ? 19.792 -3.958 -3.980 1.00 90.69 309 GLY A CA 1
ATOM 2219 C C . GLY A 1 309 ? 21.122 -3.499 -3.372 1.00 90.69 309 GLY A C 1
ATOM 2220 O O . GLY A 1 309 ? 21.665 -2.486 -3.798 1.00 90.69 309 GLY A O 1
ATOM 2221 N N . LEU A 1 310 ? 21.670 -4.264 -2.424 1.00 92.00 310 LEU A N 1
ATOM 2222 C CA . LEU A 1 310 ? 23.005 -4.080 -1.846 1.00 92.00 310 LEU A CA 1
ATOM 2223 C C . LEU A 1 310 ? 24.086 -4.923 -2.552 1.00 92.00 310 LEU A C 1
ATOM 2225 O O . LEU A 1 310 ? 25.215 -4.996 -2.074 1.00 92.00 310 LEU A O 1
ATOM 2229 N N . GLY A 1 311 ? 23.760 -5.566 -3.679 1.00 93.75 311 GLY A N 1
ATOM 2230 C CA . GLY A 1 311 ? 24.711 -6.330 -4.493 1.00 93.75 311 GLY A CA 1
ATOM 2231 C C . GLY A 1 311 ? 24.769 -7.832 -4.199 1.00 93.75 311 GLY A C 1
ATOM 2232 O O . GLY A 1 311 ? 25.656 -8.516 -4.708 1.00 93.75 311 GLY A O 1
ATOM 2233 N N . ALA A 1 312 ? 23.844 -8.384 -3.406 1.00 94.94 312 ALA A N 1
ATOM 2234 C CA . ALA A 1 312 ? 23.778 -9.830 -3.197 1.00 94.94 312 ALA A CA 1
ATOM 2235 C C . ALA A 1 312 ? 23.360 -10.590 -4.473 1.00 94.94 312 ALA A C 1
ATOM 2237 O O . ALA A 1 312 ? 22.597 -10.102 -5.308 1.00 94.94 312 ALA A O 1
ATOM 2238 N N . GLY A 1 313 ? 23.854 -11.825 -4.601 1.00 94.19 313 GLY A N 1
ATOM 2239 C CA . GLY A 1 313 ? 23.707 -12.644 -5.806 1.00 94.19 313 GLY A CA 1
ATOM 2240 C C . GLY A 1 313 ? 22.299 -13.189 -6.082 1.00 94.19 313 GLY A C 1
ATOM 2241 O O . GLY A 1 313 ? 21.336 -12.970 -5.346 1.00 94.19 313 GLY A O 1
ATOM 2242 N N . ALA A 1 314 ? 22.196 -13.972 -7.162 1.00 91.75 314 ALA A N 1
ATOM 2243 C CA . ALA A 1 314 ? 20.932 -14.478 -7.705 1.00 91.75 314 ALA A CA 1
ATOM 2244 C C . ALA A 1 314 ? 20.112 -15.362 -6.744 1.00 91.75 314 ALA A C 1
ATOM 2246 O O . ALA A 1 314 ? 18.894 -15.434 -6.907 1.00 91.75 314 ALA A O 1
ATOM 2247 N N . TRP A 1 315 ? 20.747 -15.979 -5.739 1.00 95.75 315 TRP A N 1
ATOM 2248 C CA . TRP A 1 315 ? 20.087 -16.806 -4.716 1.00 95.75 315 TRP A CA 1
ATOM 2249 C C . TRP A 1 315 ? 18.959 -16.060 -3.986 1.00 95.75 315 TRP A C 1
ATOM 2251 O O . TRP A 1 315 ? 17.971 -16.669 -3.572 1.00 95.75 315 TRP A O 1
ATOM 2261 N N . THR A 1 316 ? 19.076 -14.733 -3.877 1.00 96.94 316 THR A N 1
ATOM 2262 C CA . THR A 1 316 ? 18.078 -13.864 -3.242 1.00 96.94 316 THR A CA 1
ATOM 2263 C C . THR A 1 316 ? 16.697 -13.988 -3.885 1.00 96.94 316 THR A C 1
ATOM 2265 O O . THR A 1 316 ? 15.687 -13.954 -3.182 1.00 96.94 316 THR A O 1
ATOM 2268 N N . ARG A 1 317 ? 16.636 -14.206 -5.207 1.00 95.56 317 ARG A N 1
ATOM 2269 C CA . ARG A 1 317 ? 15.380 -14.387 -5.952 1.00 95.56 317 ARG A CA 1
ATOM 2270 C C . ARG A 1 317 ? 14.664 -15.672 -5.542 1.00 95.56 317 ARG A C 1
ATOM 2272 O O . ARG A 1 317 ? 13.466 -15.639 -5.272 1.00 95.56 317 ARG A O 1
ATOM 2279 N N . THR A 1 318 ? 15.404 -16.772 -5.421 1.00 97.25 318 THR A N 1
ATOM 2280 C CA . THR A 1 318 ? 14.866 -18.074 -5.003 1.00 97.25 318 THR A CA 1
ATOM 2281 C C . THR A 1 318 ? 14.390 -18.045 -3.553 1.00 97.25 318 THR A C 1
ATOM 2283 O O . THR A 1 318 ? 13.290 -18.505 -3.258 1.00 97.25 318 THR A O 1
ATOM 2286 N N . VAL A 1 319 ? 15.169 -17.451 -2.641 1.00 97.81 319 VAL A N 1
ATOM 2287 C CA . VAL A 1 319 ? 14.759 -17.318 -1.230 1.00 97.81 319 VAL A CA 1
ATOM 2288 C C . VAL A 1 319 ? 13.516 -16.436 -1.099 1.00 97.81 319 VAL A C 1
ATOM 2290 O O . VAL A 1 319 ? 12.585 -16.795 -0.380 1.00 97.81 319 VAL A O 1
ATOM 2293 N N . SER A 1 320 ? 13.443 -15.337 -1.856 1.00 97.25 320 SER A N 1
ATOM 2294 C CA . SER A 1 320 ? 12.252 -14.484 -1.901 1.00 97.25 320 SER A CA 1
ATOM 2295 C C . SER A 1 320 ? 11.012 -15.247 -2.400 1.00 97.25 320 SER A C 1
ATOM 2297 O O . SER A 1 320 ? 9.931 -15.102 -1.828 1.00 97.25 320 SER A O 1
ATOM 2299 N N . ALA A 1 321 ? 11.152 -16.121 -3.406 1.00 97.44 321 ALA A N 1
ATOM 2300 C CA . ALA A 1 321 ? 10.058 -16.968 -3.896 1.00 97.44 321 ALA A CA 1
ATOM 2301 C C . ALA A 1 321 ? 9.558 -17.973 -2.840 1.00 97.44 321 ALA A C 1
ATOM 2303 O O . ALA A 1 321 ? 8.345 -18.124 -2.645 1.00 97.44 321 ALA A O 1
ATOM 2304 N N . TRP A 1 322 ? 10.473 -18.594 -2.090 1.00 98.12 322 TRP A N 1
ATOM 2305 C CA . TRP A 1 322 ? 10.119 -19.429 -0.939 1.00 98.12 322 TRP A CA 1
ATOM 2306 C C . TRP A 1 322 ? 9.400 -18.637 0.151 1.00 98.12 322 TRP A C 1
ATOM 2308 O O . TRP A 1 322 ? 8.348 -19.068 0.618 1.00 98.12 322 TRP A O 1
ATOM 2318 N N . GLY A 1 323 ? 9.900 -17.449 0.502 1.00 97.69 323 GLY A N 1
ATOM 2319 C CA . GLY A 1 323 ? 9.232 -16.552 1.447 1.00 97.69 323 GLY A CA 1
ATOM 2320 C C . GLY A 1 323 ? 7.803 -16.217 1.018 1.00 97.69 323 GLY A C 1
ATOM 2321 O O . GLY A 1 323 ? 6.875 -16.319 1.817 1.00 97.69 323 GLY A O 1
ATOM 2322 N N . GLY A 1 324 ? 7.595 -15.911 -0.267 1.00 97.38 324 GLY A N 1
ATOM 2323 C CA . GLY A 1 324 ? 6.258 -15.698 -0.827 1.00 97.38 324 GLY A CA 1
ATOM 2324 C C . GLY A 1 324 ? 5.349 -16.920 -0.672 1.00 97.38 324 GLY A C 1
ATOM 2325 O O . GLY A 1 324 ? 4.190 -16.784 -0.282 1.00 97.38 324 GLY A O 1
ATOM 2326 N N . THR A 1 325 ? 5.885 -18.118 -0.919 1.00 98.25 325 THR A N 1
ATOM 2327 C CA . THR A 1 325 ? 5.154 -19.389 -0.769 1.00 98.25 325 THR A CA 1
ATOM 2328 C C . THR A 1 325 ? 4.743 -19.623 0.689 1.00 98.25 325 THR A C 1
ATOM 2330 O O . THR A 1 325 ? 3.601 -19.991 0.958 1.00 98.25 325 THR A O 1
ATOM 2333 N N . LEU A 1 326 ? 5.632 -19.327 1.644 1.00 97.81 326 LEU A N 1
ATOM 2334 C CA . LEU A 1 326 ? 5.337 -19.406 3.079 1.00 97.81 326 LEU A CA 1
ATOM 2335 C C . LEU A 1 326 ? 4.261 -18.399 3.507 1.00 97.81 326 LEU A C 1
ATOM 2337 O O . LEU A 1 326 ? 3.381 -18.743 4.298 1.00 97.81 326 LEU A O 1
ATOM 2341 N N . VAL A 1 327 ? 4.290 -17.172 2.973 1.00 97.12 327 VAL A N 1
ATOM 2342 C CA . VAL A 1 327 ? 3.249 -16.161 3.226 1.00 97.12 327 VAL A CA 1
ATOM 2343 C C . VAL A 1 327 ? 1.893 -16.632 2.690 1.00 97.12 327 VAL A C 1
ATOM 2345 O O . VAL A 1 327 ? 0.898 -16.557 3.413 1.00 97.12 327 VAL A O 1
ATOM 2348 N N . LEU A 1 328 ? 1.842 -17.165 1.464 1.00 97.19 328 LEU A N 1
ATOM 2349 C CA . LEU A 1 328 ? 0.617 -17.724 0.880 1.00 97.19 328 LEU A CA 1
ATOM 2350 C C . LEU A 1 328 ? 0.071 -18.892 1.712 1.00 97.19 328 LEU A C 1
ATOM 2352 O O . LEU A 1 328 ? -1.121 -18.918 2.025 1.00 97.19 328 LEU A O 1
ATOM 2356 N N . ALA A 1 329 ? 0.934 -19.829 2.109 1.00 95.88 329 ALA A N 1
ATOM 2357 C CA . ALA A 1 329 ? 0.548 -20.962 2.946 1.00 95.88 329 ALA A CA 1
ATOM 2358 C C . ALA A 1 329 ? 0.005 -20.500 4.307 1.00 95.88 329 ALA A C 1
ATOM 2360 O O . ALA A 1 329 ? -1.038 -20.979 4.751 1.00 95.88 329 ALA A O 1
ATOM 2361 N N . SER A 1 330 ? 0.658 -19.511 4.928 1.00 93.25 330 SER A N 1
ATOM 2362 C CA . SER A 1 330 ? 0.227 -18.928 6.203 1.00 93.25 330 SER A CA 1
ATOM 2363 C C . SER A 1 330 ? -1.176 -18.328 6.103 1.00 93.25 330 SER A C 1
ATOM 2365 O O . SER A 1 330 ? -2.034 -18.629 6.929 1.00 93.25 330 SER A O 1
ATOM 2367 N N . TRP A 1 331 ? -1.445 -17.524 5.069 1.00 92.94 331 TRP A N 1
ATOM 2368 C CA . TRP A 1 331 ? -2.772 -16.940 4.857 1.00 92.94 331 TRP A CA 1
ATOM 2369 C C . TRP A 1 331 ? -3.830 -17.983 4.525 1.00 92.94 331 TRP A C 1
ATOM 2371 O O . TRP A 1 331 ? -4.931 -17.919 5.063 1.00 92.94 331 TRP A O 1
ATOM 2381 N N . THR A 1 332 ? -3.494 -18.972 3.701 1.00 92.62 332 THR A N 1
ATOM 2382 C CA . THR A 1 332 ? -4.406 -20.076 3.382 1.00 92.62 332 THR A CA 1
ATOM 2383 C C . THR A 1 332 ? -4.805 -20.822 4.653 1.00 92.62 332 THR A C 1
ATOM 2385 O O . THR A 1 332 ? -5.993 -20.981 4.921 1.00 92.62 332 THR A O 1
ATOM 2388 N N . ALA A 1 333 ? -3.836 -21.182 5.501 1.00 90.00 333 ALA A N 1
ATOM 2389 C CA . ALA A 1 333 ? -4.105 -21.824 6.783 1.00 90.00 333 ALA A CA 1
ATOM 2390 C C . ALA A 1 333 ? -4.993 -20.953 7.690 1.00 90.00 333 ALA A C 1
ATOM 2392 O O . ALA A 1 333 ? -5.982 -21.441 8.227 1.00 90.00 333 ALA A O 1
ATOM 2393 N N . MET A 1 334 ? -4.701 -19.652 7.815 1.00 87.25 334 MET A N 1
ATOM 2394 C CA . MET A 1 334 ? -5.508 -18.729 8.629 1.00 87.25 334 MET A CA 1
ATOM 2395 C C . MET A 1 334 ? -6.952 -18.577 8.128 1.00 87.25 334 MET A C 1
ATOM 2397 O O . MET A 1 334 ? -7.853 -18.366 8.938 1.00 87.25 334 MET A O 1
ATOM 2401 N N . LEU A 1 335 ? -7.185 -18.661 6.814 1.00 86.44 335 LEU A N 1
ATOM 2402 C CA . LEU A 1 335 ? -8.521 -18.549 6.221 1.00 86.44 335 LEU A CA 1
ATOM 2403 C C . LEU A 1 335 ? -9.338 -19.840 6.331 1.00 86.44 335 LEU A C 1
ATOM 2405 O O . LEU A 1 335 ? -10.563 -19.766 6.405 1.00 86.44 335 LEU A O 1
ATOM 2409 N N . LEU A 1 336 ? -8.676 -20.999 6.366 1.00 84.94 336 LEU A N 1
ATOM 2410 C CA . LEU A 1 336 ? -9.328 -22.304 6.511 1.00 84.94 336 LEU A CA 1
ATOM 2411 C C . LEU A 1 336 ? -9.733 -22.621 7.960 1.00 84.94 336 LEU A C 1
ATOM 2413 O O . LEU A 1 336 ? -10.594 -23.470 8.177 1.00 84.94 336 LEU A O 1
ATOM 2417 N N . VAL A 1 337 ? -9.147 -21.948 8.956 1.00 81.06 337 VAL A N 1
ATOM 2418 C CA . VAL A 1 337 ? -9.512 -22.139 10.367 1.00 81.06 337 VAL A CA 1
ATOM 2419 C C . VAL A 1 337 ? -10.881 -21.494 10.662 1.00 81.06 337 VAL A C 1
ATOM 2421 O O . VAL A 1 337 ? -11.053 -20.285 10.448 1.00 81.06 337 VAL A O 1
ATOM 2424 N N . PRO A 1 338 ? -11.859 -22.251 11.207 1.00 66.12 338 PRO A N 1
ATOM 2425 C CA . PRO A 1 338 ? -13.136 -21.695 11.649 1.00 66.12 338 PRO A CA 1
ATOM 2426 C C . PRO A 1 338 ? -12.937 -20.558 12.663 1.00 66.12 338 PRO A C 1
ATOM 2428 O O . PRO A 1 338 ? -12.245 -20.719 13.666 1.00 66.12 338 PRO A O 1
ATOM 2431 N N . GLY A 1 339 ? -13.536 -19.391 12.407 1.00 65.75 339 GLY A N 1
ATOM 2432 C CA . GLY A 1 339 ? -13.380 -18.205 13.262 1.00 65.75 339 GLY A CA 1
ATOM 2433 C C . GLY A 1 339 ? -12.080 -17.411 13.057 1.00 65.75 339 GLY A C 1
ATOM 2434 O O . GLY A 1 339 ? -11.776 -16.527 13.863 1.00 65.75 339 GLY A O 1
ATOM 2435 N N . GLY A 1 340 ? -11.333 -17.699 11.990 1.00 62.72 340 GLY A N 1
ATOM 2436 C CA . GLY A 1 340 ? -10.202 -16.912 11.514 1.00 62.72 340 GLY A CA 1
ATOM 2437 C C . GLY A 1 340 ? -10.514 -15.430 11.197 1.00 62.72 340 GLY A C 1
ATOM 2438 O O . GLY A 1 340 ? -11.663 -14.972 11.231 1.00 62.72 340 GLY A O 1
ATOM 2439 N N . PRO A 1 341 ? -9.475 -14.644 10.860 1.00 62.88 341 PRO A N 1
ATOM 2440 C CA . PRO A 1 341 ? -9.494 -13.171 10.815 1.00 62.88 341 PRO A CA 1
ATOM 2441 C C . PRO A 1 341 ? -10.496 -12.546 9.824 1.00 62.88 341 PRO A C 1
ATOM 2443 O O . PRO A 1 341 ? -10.882 -11.376 9.967 1.00 62.88 341 PRO A O 1
ATOM 2446 N N . LEU A 1 342 ? -10.937 -13.324 8.829 1.00 67.88 342 LEU A N 1
ATOM 2447 C CA . LEU A 1 342 ? -11.953 -12.935 7.848 1.00 67.88 342 LEU A CA 1
ATOM 2448 C C . LEU A 1 342 ? -13.252 -13.760 7.943 1.00 67.88 342 LEU A C 1
ATOM 2450 O O . LEU A 1 342 ? -14.189 -13.452 7.218 1.00 67.88 342 LEU A O 1
ATOM 2454 N N . THR A 1 343 ? -13.359 -14.750 8.837 1.00 55.78 343 THR A N 1
ATOM 2455 C CA . THR A 1 343 ? -14.528 -15.651 8.927 1.00 55.78 343 THR A CA 1
ATOM 2456 C C . THR A 1 343 ? -15.396 -15.426 10.173 1.00 55.78 343 THR A C 1
ATOM 2458 O O . THR A 1 343 ? -16.530 -15.891 10.208 1.00 55.78 343 THR A O 1
ATOM 2461 N N . ARG A 1 344 ? -14.940 -14.667 11.183 1.00 57.69 344 ARG A N 1
ATOM 2462 C CA . ARG A 1 344 ? -15.679 -14.483 12.453 1.00 57.69 344 ARG A CA 1
ATOM 2463 C C . ARG A 1 344 ? -16.723 -13.366 12.421 1.00 57.69 344 ARG A C 1
ATOM 2465 O O . ARG A 1 344 ? -16.376 -12.210 12.178 1.00 57.69 344 ARG A O 1
ATOM 2472 N N . ASP A 1 345 ? -17.992 -13.697 12.656 1.00 50.00 345 ASP A N 1
ATOM 2473 C CA . ASP A 1 345 ? -19.132 -12.771 12.604 1.00 50.00 345 ASP A CA 1
ATOM 2474 C C . ASP A 1 345 ? -18.990 -11.585 13.586 1.00 50.00 345 ASP A C 1
ATOM 2476 O O . ASP A 1 345 ? -18.501 -11.738 14.704 1.00 50.00 345 ASP A O 1
ATOM 2480 N N . SER A 1 346 ? -19.354 -10.380 13.135 1.00 48.75 346 SER A N 1
ATOM 2481 C CA . SER A 1 346 ? -19.273 -9.139 13.931 1.00 48.75 346 SER A CA 1
ATOM 2482 C C . SER A 1 346 ? -20.499 -8.945 14.829 1.00 48.75 346 SER A C 1
ATOM 2484 O O . SER A 1 346 ? -20.547 -8.002 15.616 1.00 48.75 346 SER A O 1
ATOM 2486 N N . SER A 1 347 ? -21.464 -9.860 14.735 1.00 40.88 347 SER A N 1
ATOM 2487 C CA . SER A 1 347 ? -22.698 -9.900 15.512 1.00 40.88 347 SER A CA 1
ATOM 2488 C C . SER A 1 347 ? -22.500 -10.258 16.988 1.00 40.88 347 SER A C 1
ATOM 2490 O O . SER A 1 347 ? -23.492 -10.336 17.702 1.00 40.88 347 SER A O 1
ATOM 2492 N N . ASP A 1 348 ? -21.262 -10.439 17.471 1.00 42.56 348 ASP A N 1
ATOM 2493 C CA . ASP A 1 348 ? -20.988 -10.655 18.895 1.00 42.56 348 ASP A CA 1
ATOM 2494 C C . ASP A 1 348 ? -21.372 -9.389 19.697 1.00 42.56 348 ASP A C 1
ATOM 2496 O O . ASP A 1 348 ? -20.655 -8.372 19.634 1.00 42.56 348 ASP A O 1
ATOM 2500 N N . PRO A 1 349 ? -22.488 -9.420 20.457 1.00 41.69 349 PRO A N 1
ATOM 2501 C CA . PRO A 1 349 ? -23.051 -8.243 21.118 1.00 41.69 349 PRO A CA 1
ATOM 2502 C C . PRO A 1 349 ? -22.101 -7.646 22.168 1.00 41.69 349 PRO A C 1
ATOM 2504 O O . PRO A 1 349 ? -22.195 -6.460 22.502 1.00 41.69 349 PRO A O 1
ATOM 2507 N N . ALA A 1 350 ? -21.123 -8.432 22.634 1.00 44.88 350 ALA A N 1
ATOM 2508 C CA . ALA A 1 350 ? -20.079 -7.989 23.549 1.00 44.88 350 ALA A CA 1
ATOM 2509 C C . ALA A 1 350 ? -19.098 -6.975 22.922 1.00 44.88 350 ALA A C 1
ATOM 2511 O O . ALA A 1 350 ? -18.452 -6.222 23.656 1.00 44.88 350 ALA A O 1
ATOM 2512 N N . SER A 1 351 ? -18.973 -6.933 21.588 1.00 41.88 351 SER A N 1
ATOM 2513 C CA . SER A 1 351 ? -18.111 -5.964 20.890 1.00 41.88 351 SER A CA 1
ATOM 2514 C C . SER A 1 351 ? -18.777 -4.592 20.734 1.00 41.88 351 SER A C 1
ATOM 2516 O O . SER A 1 351 ? -18.139 -3.564 20.967 1.00 41.88 351 SER A O 1
ATOM 2518 N N . THR A 1 352 ? -20.083 -4.570 20.453 1.00 41.00 352 THR A N 1
ATOM 2519 C CA . THR A 1 352 ? -20.903 -3.354 20.346 1.00 41.00 352 THR A CA 1
ATOM 2520 C C . THR A 1 352 ? -21.061 -2.646 21.689 1.00 41.00 352 THR A C 1
ATOM 2522 O O . THR A 1 352 ? -20.963 -1.424 21.751 1.00 41.00 352 THR A O 1
ATOM 2525 N N . ALA A 1 353 ? -21.209 -3.399 22.783 1.00 40.16 353 ALA A N 1
ATOM 2526 C CA . ALA A 1 353 ? -21.344 -2.836 24.127 1.00 40.16 353 ALA A CA 1
ATOM 2527 C C . ALA A 1 353 ? -20.067 -2.132 24.630 1.00 40.16 353 ALA A C 1
ATOM 2529 O O . ALA A 1 353 ? -20.142 -1.237 25.468 1.00 40.16 353 ALA A O 1
ATOM 2530 N N . ARG A 1 354 ? -18.890 -2.516 24.116 1.00 43.03 354 ARG A N 1
ATOM 2531 C CA . ARG A 1 354 ? -17.596 -1.958 24.540 1.00 43.03 354 ARG A CA 1
ATOM 2532 C C . ARG A 1 354 ? -17.173 -0.734 23.719 1.00 43.03 354 ARG A C 1
ATOM 2534 O O . ARG A 1 354 ? -16.470 0.119 24.241 1.00 43.03 354 ARG A O 1
ATOM 2541 N N . ALA A 1 355 ? -17.632 -0.622 22.471 1.00 44.34 355 ALA A N 1
ATOM 2542 C CA . ALA A 1 355 ? -17.435 0.569 21.638 1.00 44.34 355 ALA A CA 1
ATOM 2543 C C . ALA A 1 355 ? -18.393 1.724 21.999 1.00 44.34 355 ALA A C 1
ATOM 2545 O O . ALA A 1 355 ? -18.107 2.877 21.695 1.00 44.34 355 ALA A O 1
ATOM 2546 N N . ALA A 1 356 ? -19.520 1.415 22.651 1.00 40.38 356 ALA A N 1
ATOM 2547 C CA . ALA A 1 356 ? -20.563 2.374 23.013 1.00 40.38 356 ALA A CA 1
ATOM 2548 C C . ALA A 1 356 ? -20.423 2.978 24.424 1.00 40.38 356 ALA A C 1
ATOM 2550 O O . ALA A 1 356 ? -21.317 3.706 24.846 1.00 40.38 356 ALA A O 1
ATOM 2551 N N . ARG A 1 357 ? -19.335 2.703 25.159 1.00 37.41 357 ARG A N 1
ATOM 2552 C CA . ARG A 1 357 ? -19.004 3.436 26.391 1.00 37.41 357 ARG A CA 1
ATOM 2553 C C . ARG A 1 357 ? -17.953 4.505 26.083 1.00 37.41 357 ARG A C 1
ATOM 2555 O O . ARG A 1 357 ? -16.763 4.214 26.174 1.00 37.41 357 ARG A O 1
ATOM 2562 N N . PRO A 1 358 ? -18.353 5.731 25.704 1.00 42.09 358 PRO A N 1
ATOM 2563 C CA . PRO A 1 358 ? -17.534 6.880 26.034 1.00 42.09 358 PRO A CA 1
ATOM 2564 C C . PRO A 1 358 ? -17.576 6.958 27.559 1.00 42.09 358 PRO A C 1
ATOM 2566 O O . PRO A 1 358 ? -18.646 7.165 28.130 1.00 42.09 358 PRO A O 1
ATOM 2569 N N . ASP A 1 359 ? -16.463 6.656 28.221 1.00 42.22 359 ASP A N 1
ATOM 2570 C CA . ASP A 1 359 ? -16.394 6.775 29.669 1.00 42.22 359 ASP A CA 1
ATOM 2571 C C . ASP A 1 359 ? -16.859 8.176 30.070 1.00 42.22 359 ASP A C 1
ATOM 2573 O O . ASP A 1 359 ? -16.304 9.200 29.663 1.00 42.22 359 ASP A O 1
ATOM 2577 N N . LEU A 1 360 ? -17.944 8.153 30.838 1.00 41.78 360 LEU A N 1
ATOM 2578 C CA . LEU A 1 360 ? -18.362 9.171 31.772 1.00 41.78 360 LEU A CA 1
ATOM 2579 C C . LEU A 1 360 ? -17.109 9.617 32.524 1.00 41.78 360 LEU A C 1
ATOM 2581 O O . LEU A 1 360 ? -16.544 8.859 33.315 1.00 41.78 360 LEU A O 1
ATOM 2585 N N . LEU A 1 361 ? -16.648 10.831 32.234 1.00 42.06 361 LEU A N 1
ATOM 2586 C CA . LEU A 1 361 ? -15.767 11.525 33.156 1.00 42.06 361 LEU A CA 1
ATOM 2587 C C . LEU A 1 361 ? -16.520 11.603 34.491 1.00 42.06 361 LEU A C 1
ATOM 2589 O O . LEU A 1 361 ? -17.710 11.929 34.471 1.00 42.06 361 LEU A O 1
ATOM 2593 N N . PRO A 1 362 ? -15.889 11.291 35.633 1.00 43.06 362 PRO A N 1
ATOM 2594 C CA . PRO A 1 362 ? -16.485 11.656 36.902 1.00 43.06 362 PRO A CA 1
ATOM 2595 C C . PRO A 1 362 ? -16.617 13.181 36.899 1.00 43.06 362 PRO A C 1
ATOM 2597 O O . PRO A 1 362 ? -15.614 13.889 36.810 1.00 43.06 362 PRO A O 1
ATOM 2600 N N . GLU A 1 363 ? -17.858 13.668 36.925 1.00 39.78 363 GLU A N 1
ATOM 2601 C CA . GLU A 1 363 ? -18.172 15.034 37.326 1.00 39.78 363 GLU A CA 1
ATOM 2602 C C . GLU A 1 363 ? -17.565 15.229 38.716 1.00 39.78 363 GLU A C 1
ATOM 2604 O O . GLU A 1 363 ? -18.056 14.712 39.718 1.00 39.78 363 GLU A O 1
ATOM 2609 N N . SER A 1 364 ? -16.420 15.898 38.761 1.00 56.56 364 SER A N 1
ATOM 2610 C CA . SER A 1 364 ? -15.968 16.565 39.966 1.00 56.56 364 SER A CA 1
ATOM 2611 C C . SER A 1 364 ? -16.700 17.899 40.025 1.00 56.56 364 SER A C 1
ATOM 2613 O O . SER A 1 364 ? -16.360 18.796 39.256 1.00 56.56 364 SER A O 1
ATOM 2615 N N . ASP A 1 365 ? -17.679 17.995 40.916 1.00 45.97 365 ASP A N 1
ATOM 2616 C CA . ASP A 1 365 ? -18.301 19.242 41.364 1.00 45.97 365 ASP A CA 1
ATOM 2617 C C . ASP A 1 365 ? -18.428 19.185 42.898 1.00 45.97 365 ASP A C 1
ATOM 2619 O O . ASP A 1 365 ? -18.738 18.106 43.425 1.00 45.97 365 ASP A O 1
ATOM 2623 N N . PRO A 1 366 ? -18.318 20.305 43.636 1.00 52.78 366 PRO A N 1
ATOM 2624 C CA . PRO A 1 366 ? -17.647 21.580 43.352 1.00 52.78 366 PRO A CA 1
ATOM 2625 C C . PRO A 1 366 ? -16.336 21.788 44.141 1.00 52.78 366 PRO A C 1
ATOM 2627 O O . PRO A 1 366 ? -16.185 21.219 45.250 1.00 52.78 366 PRO A O 1
#

Solvent-accessible surface area (backbone atoms only — not comparable to full-atom values): 17871 Å² total; per-residue (Å²): 133,82,74,72,63,75,61,58,63,51,31,55,48,28,50,51,26,44,52,51,23,41,51,46,46,28,52,54,29,29,34,75,46,71,75,43,88,71,98,57,61,67,66,18,50,50,48,22,26,54,47,31,38,48,59,38,30,50,50,57,36,31,41,54,31,35,45,76,70,76,37,80,58,75,50,68,68,54,45,51,52,42,53,51,21,45,50,44,15,34,54,19,10,56,74,57,30,89,28,73,48,17,49,55,14,46,52,53,39,49,51,53,52,47,58,41,27,57,70,41,58,84,36,36,74,33,49,56,37,58,63,11,21,29,37,63,22,49,53,55,26,58,62,29,50,62,55,25,68,76,20,47,89,82,38,48,69,62,16,51,20,29,51,40,18,27,55,34,14,45,40,53,20,38,40,43,32,28,13,37,49,47,22,62,31,56,52,85,48,20,45,64,49,26,53,20,19,50,35,19,13,26,27,66,29,70,40,67,43,72,72,20,22,52,22,21,29,53,36,14,55,51,43,40,54,23,34,72,49,35,53,79,59,70,55,49,37,50,39,35,40,51,48,16,50,48,41,32,30,44,39,73,61,77,42,71,96,34,72,43,23,52,51,17,49,52,50,37,45,46,66,38,32,29,42,38,23,49,46,38,57,61,104,36,45,60,57,73,66,52,41,43,53,50,49,47,24,43,43,43,28,19,51,31,26,38,41,37,57,73,70,47,63,76,65,29,38,47,46,19,21,52,12,34,46,46,44,41,52,52,52,52,54,45,68,70,41,89,52,15,54,70,66,52,75,84,80,50,66,74,59,60,62,62,73,69,56,75,77,76,72,82,84,84,77,136

Nearest PDB structures (foldseek):
  6m97-assembly1_A  TM=2.762E-01  e=9.369E+00  Salmo salar
  8ga6-assembly1_A  TM=1.448E-01  e=5.297E+00  synthetic construct